Protein AF-A0A0N5AY58-F1 (afdb_monomer)

Structure (mmCIF, N/CA/C/O backbone):
data_AF-A0A0N5AY58-F1
#
_entry.id   AF-A0A0N5AY58-F1
#
loop_
_atom_site.group_PDB
_atom_site.id
_atom_site.type_symbol
_atom_site.label_atom_id
_atom_site.label_alt_id
_atom_site.label_comp_id
_atom_site.label_asym_id
_atom_site.label_entity_id
_atom_site.label_seq_id
_atom_site.pdbx_PDB_ins_code
_atom_site.Cartn_x
_atom_site.Cartn_y
_atom_site.Cartn_z
_atom_site.occupancy
_atom_site.B_iso_or_equiv
_atom_site.auth_seq_id
_atom_site.auth_comp_id
_atom_site.auth_asym_id
_atom_site.auth_atom_id
_atom_site.pdbx_PDB_model_num
ATOM 1 N N . MET A 1 1 ? 13.971 -25.309 -64.018 1.00 39.72 1 MET A N 1
ATOM 2 C CA . MET A 1 1 ? 13.986 -25.471 -62.554 1.00 39.72 1 MET A CA 1
ATOM 3 C C . MET A 1 1 ? 13.893 -24.072 -61.999 1.00 39.72 1 MET A C 1
ATOM 5 O O . MET A 1 1 ? 14.859 -23.332 -62.094 1.00 39.72 1 MET A O 1
ATOM 9 N N . ALA A 1 2 ? 12.668 -23.671 -61.675 1.00 30.56 2 ALA A N 1
ATOM 10 C CA . ALA A 1 2 ? 12.364 -22.395 -61.053 1.00 30.56 2 ALA A CA 1
ATOM 11 C C . ALA A 1 2 ? 12.179 -22.710 -59.572 1.00 30.56 2 ALA A C 1
ATOM 13 O O . ALA A 1 2 ? 11.364 -23.577 -59.254 1.00 30.56 2 ALA A O 1
ATOM 14 N N . ASP A 1 3 ? 12.988 -22.089 -58.723 1.00 29.69 3 ASP A N 1
ATOM 15 C CA . ASP A 1 3 ? 12.865 -22.235 -57.281 1.00 29.69 3 ASP A CA 1
ATOM 16 C C . ASP A 1 3 ? 11.731 -21.330 -56.799 1.00 29.69 3 ASP A C 1
ATOM 18 O O . ASP A 1 3 ? 11.674 -20.132 -57.081 1.00 29.69 3 ASP A O 1
ATOM 22 N N . GLU A 1 4 ? 10.771 -21.977 -56.157 1.00 30.28 4 GLU A N 1
ATOM 23 C CA . GLU A 1 4 ? 9.528 -21.427 -55.649 1.00 30.28 4 GLU A CA 1
ATOM 24 C C . GLU A 1 4 ? 9.803 -20.891 -54.233 1.00 30.28 4 GLU A C 1
ATOM 26 O O . GLU A 1 4 ? 9.818 -21.644 -53.261 1.00 30.28 4 GLU A O 1
ATOM 31 N N . GLU A 1 5 ? 10.088 -19.591 -54.104 1.00 29.64 5 GLU A N 1
ATOM 32 C CA . GLU A 1 5 ? 10.165 -18.925 -52.798 1.00 29.64 5 GLU A CA 1
ATOM 33 C C . GLU A 1 5 ? 8.750 -18.641 -52.281 1.00 29.64 5 GLU A C 1
ATOM 35 O O . GLU A 1 5 ? 8.068 -17.698 -52.689 1.00 29.64 5 GLU A O 1
ATOM 40 N N . THR A 1 6 ? 8.287 -19.478 -51.356 1.00 29.62 6 THR A N 1
ATOM 41 C CA . THR A 1 6 ? 7.065 -19.235 -50.590 1.00 29.62 6 THR A CA 1
ATOM 42 C C . THR A 1 6 ? 7.307 -18.141 -49.552 1.00 29.62 6 THR A C 1
ATOM 44 O O . THR A 1 6 ? 7.891 -18.390 -48.498 1.00 29.62 6 THR A O 1
ATOM 47 N N . ASN A 1 7 ? 6.821 -16.933 -49.836 1.00 27.05 7 ASN A N 1
ATOM 48 C CA . ASN A 1 7 ? 6.762 -15.825 -48.886 1.00 27.05 7 ASN A CA 1
ATOM 49 C C . ASN A 1 7 ? 5.558 -16.020 -47.945 1.00 27.05 7 ASN A C 1
ATOM 51 O O . ASN A 1 7 ? 4.404 -15.855 -48.344 1.00 27.05 7 ASN A O 1
ATOM 55 N N . THR A 1 8 ? 5.803 -16.405 -46.692 1.00 26.20 8 THR A N 1
ATOM 56 C CA . THR A 1 8 ? 4.764 -16.447 -45.654 1.00 26.20 8 THR A CA 1
ATOM 57 C C . THR A 1 8 ? 4.626 -15.076 -44.999 1.00 26.20 8 THR A C 1
ATOM 59 O O . THR A 1 8 ? 5.410 -14.726 -44.121 1.00 26.20 8 THR A O 1
ATOM 62 N N . ASN A 1 9 ? 3.595 -14.323 -45.385 1.00 24.38 9 ASN A N 1
ATOM 63 C CA . ASN A 1 9 ? 3.156 -13.136 -44.652 1.00 24.38 9 ASN A CA 1
ATOM 64 C C . ASN A 1 9 ? 2.583 -13.566 -43.292 1.00 24.38 9 ASN A C 1
ATOM 66 O O . ASN A 1 9 ? 1.499 -14.149 -43.227 1.00 24.38 9 ASN A O 1
ATOM 70 N N . GLN A 1 10 ? 3.302 -13.289 -42.204 1.00 23.62 10 GLN A N 1
ATOM 71 C CA . GLN A 1 10 ? 2.757 -13.383 -40.851 1.00 23.62 10 GLN A CA 1
ATOM 72 C C . GLN A 1 10 ? 2.208 -12.017 -40.436 1.00 23.62 10 GLN A C 1
ATOM 74 O O . GLN A 1 10 ? 2.951 -11.058 -40.251 1.00 23.62 10 GLN A O 1
ATOM 79 N N . VAL A 1 11 ? 0.886 -11.943 -40.289 1.00 23.14 11 VAL A N 1
ATOM 80 C CA . VAL A 1 11 ? 0.188 -10.816 -39.666 1.00 23.14 11 VAL A CA 1
ATOM 81 C C . VAL A 1 11 ? 0.412 -10.900 -38.160 1.00 23.14 11 VAL A C 1
ATOM 83 O O . VAL A 1 11 ? 0.133 -11.929 -37.542 1.00 23.14 11 VAL A O 1
ATOM 86 N N . MET A 1 12 ? 0.906 -9.818 -37.561 1.00 29.92 12 MET A N 1
ATOM 87 C CA . MET A 1 12 ? 1.082 -9.733 -36.117 1.00 29.92 12 MET A CA 1
ATOM 88 C C . MET A 1 12 ? -0.295 -9.646 -35.443 1.00 29.92 12 MET A C 1
ATOM 90 O O . MET A 1 12 ? -0.972 -8.622 -35.504 1.00 29.92 12 MET A O 1
ATOM 94 N N . MET A 1 13 ? -0.710 -10.723 -34.778 1.00 23.48 13 MET A N 1
ATOM 95 C CA . MET A 1 13 ? -1.607 -10.606 -33.633 1.00 23.48 13 MET A CA 1
ATOM 96 C C . MET A 1 13 ? -0.730 -10.324 -32.417 1.00 23.48 13 MET A C 1
ATOM 98 O O . MET A 1 13 ? 0.192 -11.089 -32.130 1.00 23.48 13 MET A O 1
ATOM 102 N N . PHE A 1 14 ? -1.008 -9.237 -31.699 1.00 32.59 14 PHE A N 1
ATOM 103 C CA . PHE A 1 14 ? -0.502 -9.072 -30.342 1.00 32.59 14 PHE A CA 1
ATOM 104 C C . PHE A 1 14 ? -1.018 -10.251 -29.516 1.00 32.59 14 PHE A C 1
ATOM 106 O O . PHE A 1 14 ? -2.176 -10.271 -29.109 1.00 32.59 14 PHE A O 1
ATOM 113 N N . ASN A 1 15 ? -0.174 -11.253 -29.292 1.00 32.62 15 ASN A N 1
ATOM 114 C CA . ASN A 1 15 ? -0.475 -12.307 -28.341 1.00 32.62 15 ASN A CA 1
ATOM 115 C C . ASN A 1 15 ? -0.153 -11.744 -26.954 1.00 32.62 15 ASN A C 1
ATOM 117 O O . ASN A 1 15 ? 0.945 -11.921 -26.435 1.00 32.62 15 ASN A O 1
ATOM 121 N N . ASN A 1 16 ? -1.066 -10.934 -26.425 1.00 38.19 16 ASN A N 1
ATOM 122 C CA . ASN A 1 16 ? -0.907 -10.306 -25.124 1.00 38.19 16 ASN A CA 1
ATOM 123 C C . ASN A 1 16 ? -2.277 -10.264 -24.446 1.00 38.19 16 ASN A C 1
ATOM 125 O O . ASN A 1 16 ? -3.019 -9.294 -24.569 1.00 38.19 16 ASN A O 1
ATOM 129 N N . GLU A 1 17 ? -2.628 -11.352 -23.763 1.00 37.16 17 GLU A N 1
ATOM 130 C CA . GLU A 1 17 ? -3.917 -11.498 -23.074 1.00 37.16 17 GLU A CA 1
ATOM 131 C C . GLU A 1 17 ? -4.086 -10.526 -21.880 1.00 37.16 17 GLU A C 1
ATOM 133 O O . GLU A 1 17 ? -5.188 -10.416 -21.355 1.00 37.16 17 GLU A O 1
ATOM 138 N N . ASP A 1 18 ? -3.054 -9.749 -21.505 1.00 38.34 18 ASP A N 1
ATOM 139 C CA . ASP A 1 18 ? -3.036 -8.958 -20.259 1.00 38.34 18 ASP A CA 1
ATOM 140 C C . ASP A 1 18 ? -2.719 -7.452 -20.404 1.00 38.34 18 ASP A C 1
ATOM 142 O O . ASP A 1 18 ? -2.555 -6.757 -19.399 1.00 38.34 18 ASP A O 1
ATOM 146 N N . TYR A 1 19 ? -2.648 -6.895 -21.620 1.00 37.25 19 TYR A N 1
ATOM 147 C CA . TYR A 1 19 ? -2.371 -5.460 -21.807 1.00 37.25 19 TYR A CA 1
ATOM 148 C C . TYR A 1 19 ? -3.462 -4.763 -22.623 1.00 37.25 19 TYR A C 1
ATOM 150 O O . TYR A 1 19 ? -3.663 -5.052 -23.799 1.00 37.25 19 TYR A O 1
ATOM 158 N N . SER A 1 20 ? -4.126 -3.775 -22.021 1.00 36.28 20 SER A N 1
ATOM 159 C CA . SER A 1 20 ? -4.915 -2.778 -22.740 1.00 36.28 20 SER A CA 1
ATOM 160 C C . SER A 1 20 ? -4.027 -1.598 -23.138 1.00 36.28 20 SER A C 1
ATOM 162 O O . SER A 1 20 ? -3.288 -1.032 -22.331 1.00 36.28 20 SER A O 1
ATOM 164 N N . VAL A 1 21 ? -4.086 -1.232 -24.416 1.00 37.97 21 VAL A N 1
ATOM 165 C CA . VAL A 1 21 ? -3.369 -0.079 -24.965 1.00 37.97 21 VAL A CA 1
ATOM 166 C C . VAL A 1 21 ? -4.285 1.137 -24.854 1.00 37.97 21 VAL A C 1
ATOM 168 O O . VAL A 1 21 ? -5.289 1.223 -25.558 1.00 37.97 21 VAL A O 1
ATOM 171 N N . ASN A 1 22 ? -3.958 2.078 -23.968 1.00 34.88 22 ASN A N 1
ATOM 172 C CA . ASN A 1 22 ? -4.634 3.374 -23.912 1.00 34.88 22 ASN A CA 1
ATOM 173 C C . ASN A 1 22 ? -3.852 4.385 -24.756 1.00 34.88 22 ASN A C 1
ATOM 175 O O . ASN A 1 22 ? -2.725 4.750 -24.421 1.00 34.88 22 ASN A O 1
ATOM 179 N N . TYR A 1 23 ? -4.458 4.849 -25.848 1.00 36.38 23 TYR A N 1
ATOM 180 C CA . TYR A 1 23 ? -3.906 5.918 -26.673 1.00 36.38 23 TYR A CA 1
ATOM 181 C C . TYR A 1 23 ? -4.202 7.271 -26.021 1.00 36.38 23 TYR A C 1
ATOM 183 O O . TYR A 1 23 ? -5.360 7.657 -25.872 1.00 36.38 23 TYR A O 1
ATOM 191 N N . THR A 1 24 ? -3.155 8.004 -25.652 1.00 37.88 24 THR A N 1
ATOM 192 C CA . THR A 1 24 ? -3.254 9.420 -25.271 1.00 37.88 24 THR A CA 1
ATOM 193 C C . THR A 1 24 ? -2.285 10.197 -26.146 1.00 37.88 24 THR A C 1
ATOM 195 O O . THR A 1 24 ? -1.075 10.080 -25.970 1.00 37.88 24 THR A O 1
ATOM 198 N N . GLU A 1 25 ? -2.805 10.954 -27.112 1.00 41.62 25 GLU A N 1
ATOM 199 C CA . GLU A 1 25 ? -2.002 11.915 -27.867 1.00 41.62 25 GLU A CA 1
ATOM 200 C C . GLU A 1 25 ? -1.716 13.118 -26.960 1.00 41.62 25 GLU A C 1
ATOM 202 O O . GLU A 1 25 ? -2.630 13.772 -26.457 1.00 41.62 25 GLU A O 1
ATOM 207 N N . ALA A 1 26 ? -0.438 13.387 -26.693 1.00 40.97 26 ALA A N 1
ATOM 208 C CA . ALA A 1 26 ? -0.031 14.602 -26.005 1.00 40.97 26 ALA A CA 1
ATOM 209 C C . ALA A 1 26 ? 0.008 15.747 -27.029 1.00 40.97 26 ALA A C 1
ATOM 211 O O . ALA A 1 26 ? 0.942 15.845 -27.823 1.00 40.97 26 ALA A O 1
ATOM 212 N N . GLU A 1 27 ? -1.011 16.609 -27.028 1.00 36.59 27 GLU A N 1
ATOM 213 C CA . GLU A 1 27 ? -1.052 17.794 -27.890 1.00 36.59 27 GLU A CA 1
ATOM 214 C C . GLU A 1 27 ? -0.061 18.861 -27.391 1.00 36.59 27 GLU A C 1
ATOM 216 O O . GLU A 1 27 ? -0.363 19.683 -26.525 1.00 36.59 27 GLU A O 1
ATOM 221 N N . GLY A 1 28 ? 1.154 18.854 -27.937 1.00 37.09 28 GLY A N 1
ATOM 222 C CA . GLY A 1 28 ? 2.068 19.991 -27.863 1.00 37.09 28 GLY A CA 1
ATOM 223 C C . GLY A 1 28 ? 1.771 20.979 -28.991 1.00 37.09 28 GLY A C 1
ATOM 224 O O . GLY A 1 28 ? 1.802 20.613 -30.163 1.00 37.09 28 GLY A O 1
ATOM 225 N N . THR A 1 29 ? 1.506 22.248 -28.670 1.00 37.19 29 THR A N 1
ATOM 226 C CA . THR A 1 29 ? 1.355 23.314 -29.673 1.00 37.19 29 THR A CA 1
ATOM 227 C C . THR A 1 29 ? 2.693 23.607 -30.352 1.00 37.19 29 THR A C 1
ATOM 229 O O . THR A 1 29 ? 3.478 24.423 -29.870 1.00 37.19 29 THR A O 1
ATOM 232 N N . VAL A 1 30 ? 2.942 22.959 -31.489 1.00 36.38 30 VAL A N 1
ATOM 233 C CA . VAL A 1 30 ? 4.031 23.271 -32.422 1.00 36.38 30 VAL A CA 1
ATOM 234 C C . VAL A 1 30 ? 3.410 23.387 -33.814 1.00 36.38 30 VAL A C 1
ATOM 236 O O . VAL A 1 30 ? 2.679 22.505 -34.258 1.00 36.38 30 VAL A O 1
ATOM 239 N N . GLY A 1 31 ? 3.609 24.534 -34.467 1.00 39.47 31 GLY A N 1
ATOM 240 C CA . GLY A 1 31 ? 2.922 24.890 -35.709 1.00 39.47 31 GLY A CA 1
ATOM 241 C C . GLY A 1 31 ? 3.127 23.860 -36.815 1.00 39.47 31 GLY A C 1
ATOM 242 O O . GLY A 1 31 ? 4.257 23.437 -37.005 1.00 39.47 31 GLY A O 1
ATOM 243 N N . LYS A 1 32 ? 2.035 23.493 -37.514 1.00 39.12 32 LYS A N 1
ATOM 244 C CA . LYS A 1 32 ? 1.948 22.673 -38.746 1.00 39.12 32 LYS A CA 1
ATOM 245 C C . LYS A 1 32 ? 3.257 21.960 -39.127 1.00 39.12 32 LYS A C 1
ATOM 247 O O . LYS A 1 32 ? 3.830 22.218 -40.183 1.00 39.12 32 LYS A O 1
ATOM 252 N N . ALA A 1 33 ? 3.733 21.083 -38.253 1.00 39.25 33 ALA A N 1
ATOM 253 C CA . ALA A 1 33 ? 4.807 20.168 -38.571 1.00 39.25 33 ALA A CA 1
ATOM 254 C C . ALA A 1 33 ? 4.152 18.994 -39.292 1.00 39.25 33 ALA A C 1
ATOM 256 O O . ALA A 1 33 ? 3.088 18.541 -38.866 1.00 39.25 33 ALA A O 1
ATOM 257 N N . ASN A 1 34 ? 4.759 18.524 -40.384 1.00 48.22 34 ASN A N 1
ATOM 258 C CA . ASN A 1 34 ? 4.480 17.190 -40.907 1.00 48.22 34 ASN A CA 1
ATOM 259 C C . ASN A 1 34 ? 4.459 16.246 -39.706 1.00 48.22 34 ASN A C 1
ATOM 261 O O . ASN A 1 34 ? 5.487 16.093 -39.045 1.00 48.22 34 ASN A O 1
ATOM 265 N N . THR A 1 35 ? 3.289 15.707 -39.369 1.00 52.56 35 THR A N 1
ATOM 266 C CA . THR A 1 35 ? 3.145 14.717 -38.305 1.00 52.56 35 THR A CA 1
ATOM 267 C C . THR A 1 35 ? 4.065 13.578 -38.685 1.00 52.56 35 THR A C 1
ATOM 269 O O . THR A 1 35 ? 3.775 12.861 -39.639 1.00 52.56 35 THR A O 1
ATOM 272 N N . SER A 1 36 ? 5.221 13.475 -38.033 1.00 59.12 36 SER A N 1
ATOM 273 C CA . SER A 1 36 ? 6.157 12.403 -38.326 1.00 59.12 36 SER A CA 1
ATOM 274 C C . SER A 1 36 ? 5.414 11.094 -38.097 1.00 59.12 36 SER A C 1
ATOM 276 O O . SER A 1 36 ? 4.912 10.851 -37.002 1.00 59.12 36 SER A O 1
ATOM 278 N N . GLU A 1 37 ? 5.328 10.261 -39.127 1.00 83.38 37 GLU A N 1
ATOM 279 C CA . GLU A 1 37 ? 4.587 8.993 -39.128 1.00 83.38 37 GLU A CA 1
ATOM 280 C C . GLU A 1 37 ? 5.255 7.909 -38.263 1.00 83.38 37 GLU A C 1
ATOM 282 O O . GLU A 1 37 ? 4.861 6.748 -38.288 1.00 83.38 37 GLU A O 1
ATOM 287 N N . LEU A 1 38 ? 6.244 8.306 -37.461 1.00 84.75 38 LEU A N 1
ATOM 288 C CA . LEU A 1 38 ? 7.019 7.474 -36.561 1.00 84.75 38 LEU A CA 1
ATOM 289 C C . LEU A 1 38 ? 6.528 7.655 -35.124 1.00 84.75 38 LEU A C 1
ATOM 291 O O . LEU A 1 38 ? 6.435 8.775 -34.620 1.00 84.75 38 LEU A O 1
ATOM 295 N N . ILE A 1 39 ? 6.255 6.544 -34.445 1.00 88.69 39 ILE A N 1
ATOM 296 C CA . ILE A 1 39 ? 5.926 6.526 -33.018 1.00 88.69 39 ILE A CA 1
ATOM 297 C C . ILE A 1 39 ? 7.056 5.852 -32.256 1.00 88.69 39 ILE A C 1
ATOM 299 O O . ILE A 1 39 ? 7.376 4.697 -32.530 1.00 88.69 39 ILE A O 1
ATOM 303 N N . PHE A 1 40 ? 7.641 6.535 -31.275 1.00 89.69 40 PHE A N 1
ATOM 304 C CA . PHE A 1 40 ? 8.691 5.935 -30.457 1.00 89.69 40 PHE A CA 1
ATOM 305 C C . PHE A 1 40 ? 8.152 4.781 -29.596 1.00 89.69 40 PHE A C 1
ATOM 307 O O . PHE A 1 40 ? 7.167 4.948 -28.871 1.00 89.69 40 PHE A O 1
ATOM 314 N N . LEU A 1 41 ? 8.828 3.628 -29.662 1.00 89.94 41 LEU A N 1
ATOM 315 C CA . LEU A 1 41 ? 8.441 2.385 -28.980 1.00 89.94 41 LEU A CA 1
ATOM 316 C C . LEU A 1 41 ? 9.100 2.189 -27.608 1.00 89.94 41 LEU A C 1
ATOM 318 O O . LEU A 1 41 ? 8.934 1.138 -26.995 1.00 89.94 41 LEU A O 1
ATOM 322 N N . GLY A 1 42 ? 9.876 3.163 -27.125 1.00 90.25 42 GLY A N 1
ATOM 323 C CA . GLY A 1 42 ? 10.564 3.018 -25.842 1.00 90.25 42 GLY A CA 1
ATOM 324 C C . GLY A 1 42 ? 11.722 2.021 -25.882 1.00 90.25 42 GLY A C 1
ATOM 325 O O . GLY A 1 42 ? 12.083 1.495 -24.840 1.00 90.25 42 GLY A O 1
ATOM 326 N N . ALA A 1 43 ? 12.310 1.740 -27.047 1.00 90.56 43 ALA A N 1
ATOM 327 C CA . ALA A 1 43 ? 13.534 0.947 -27.161 1.00 90.56 43 ALA A CA 1
ATOM 328 C C . ALA A 1 43 ? 14.661 1.780 -27.769 1.00 90.56 43 ALA A C 1
ATOM 330 O O . ALA A 1 43 ? 14.431 2.551 -28.704 1.00 90.56 43 ALA A O 1
ATOM 331 N N . HIS A 1 44 ? 15.873 1.608 -27.246 1.00 90.69 44 HIS A N 1
ATOM 332 C CA . HIS A 1 44 ? 17.076 2.280 -27.729 1.00 90.69 44 HIS A CA 1
ATOM 333 C C . HIS A 1 44 ? 18.331 1.422 -27.505 1.00 90.69 44 HIS A C 1
ATOM 335 O O . HIS A 1 44 ? 18.287 0.413 -26.792 1.00 90.69 44 HIS A O 1
ATOM 341 N N . GLY A 1 45 ? 19.454 1.802 -28.113 1.00 89.31 45 GLY A N 1
ATOM 342 C CA . GLY A 1 45 ? 20.750 1.184 -27.842 1.00 89.31 45 GLY A CA 1
ATOM 343 C C . GLY A 1 45 ? 21.732 1.252 -29.007 1.00 89.31 45 GLY A C 1
ATOM 344 O O . GLY A 1 45 ? 21.741 2.199 -29.782 1.00 89.31 45 GLY A O 1
ATOM 345 N N . THR A 1 46 ? 22.567 0.223 -29.129 1.00 85.75 46 THR A N 1
ATOM 346 C CA . THR A 1 46 ? 23.501 0.014 -30.247 1.00 85.75 46 THR A CA 1
ATOM 347 C C . THR A 1 46 ? 23.034 -1.158 -31.108 1.00 85.75 46 THR A C 1
ATOM 349 O O . THR A 1 46 ? 22.199 -1.954 -30.679 1.00 85.75 46 THR A O 1
ATOM 352 N N . TYR A 1 47 ? 23.647 -1.337 -32.283 1.00 76.00 47 TYR A N 1
ATOM 353 C CA . TYR A 1 47 ? 23.410 -2.499 -33.154 1.00 76.00 47 TYR A CA 1
ATOM 354 C C . TYR A 1 47 ? 23.461 -3.841 -32.394 1.00 76.00 47 TYR A C 1
ATOM 356 O O . TYR A 1 47 ? 22.642 -4.723 -32.628 1.00 76.00 47 TYR A O 1
ATOM 364 N N . ASN A 1 48 ? 24.394 -3.978 -31.443 1.00 80.38 48 ASN A N 1
ATOM 365 C CA . ASN A 1 48 ? 24.619 -5.224 -30.699 1.00 80.38 48 ASN A CA 1
ATOM 366 C C . ASN A 1 48 ? 23.931 -5.276 -29.325 1.00 80.38 48 ASN A C 1
ATOM 368 O O . ASN A 1 48 ? 23.888 -6.339 -28.713 1.00 80.38 48 ASN A O 1
ATOM 372 N N . HIS A 1 49 ? 23.440 -4.148 -28.807 1.00 84.88 49 HIS A N 1
ATOM 373 C CA . HIS A 1 49 ? 22.903 -4.058 -27.447 1.00 84.88 49 HIS A CA 1
ATOM 374 C C . HIS A 1 49 ? 21.679 -3.160 -27.436 1.00 84.88 49 HIS A C 1
ATOM 376 O O . HIS A 1 49 ? 21.807 -1.943 -27.522 1.00 84.88 49 HIS A O 1
ATOM 382 N N . GLN A 1 50 ? 20.509 -3.772 -27.311 1.00 86.81 50 GLN A N 1
ATOM 383 C CA . GLN A 1 50 ? 19.216 -3.103 -27.361 1.00 86.81 50 GLN A CA 1
ATOM 384 C C . GLN A 1 50 ? 18.542 -3.251 -26.001 1.00 86.81 50 GLN A C 1
ATOM 386 O O . GLN A 1 50 ? 18.525 -4.352 -25.441 1.00 86.81 50 GLN A O 1
ATOM 391 N N . SER A 1 51 ? 17.947 -2.176 -25.499 1.00 88.00 51 SER A N 1
ATOM 392 C CA . SER A 1 51 ? 17.199 -2.168 -24.244 1.00 88.00 51 SER A CA 1
ATOM 393 C C . SER A 1 51 ? 15.898 -1.393 -24.390 1.00 88.00 51 SER A C 1
ATOM 395 O O . SER A 1 51 ? 15.868 -0.329 -25.011 1.00 88.00 51 SER A O 1
ATOM 397 N N . TYR A 1 52 ? 14.832 -1.903 -23.777 1.00 89.62 52 TYR A N 1
ATOM 398 C CA . TYR A 1 52 ? 13.648 -1.094 -23.520 1.00 89.62 52 TYR A CA 1
ATOM 399 C C . TYR A 1 52 ? 13.912 -0.126 -22.359 1.00 89.62 52 TYR A C 1
ATOM 401 O O . TYR A 1 52 ? 14.645 -0.449 -21.421 1.00 89.62 52 TYR A O 1
ATOM 409 N N . THR A 1 53 ? 13.297 1.054 -22.402 1.00 87.25 53 THR A N 1
ATOM 410 C CA . THR A 1 53 ? 13.410 2.102 -21.376 1.00 87.25 53 THR A CA 1
ATOM 411 C C . THR A 1 53 ? 12.811 1.684 -20.033 1.00 87.25 53 THR A C 1
ATOM 413 O O . THR A 1 53 ? 13.159 2.259 -19.005 1.00 87.25 53 THR A O 1
ATOM 416 N N . ASP A 1 54 ? 11.947 0.667 -20.021 1.00 81.75 54 ASP A N 1
ATOM 417 C CA . ASP A 1 54 ? 11.378 0.061 -18.814 1.00 81.75 54 ASP A CA 1
ATOM 418 C C . ASP A 1 54 ? 12.248 -1.069 -18.221 1.00 81.75 54 ASP A C 1
ATOM 420 O O . ASP A 1 54 ? 11.914 -1.627 -17.174 1.00 81.75 54 ASP A O 1
ATOM 424 N N . GLY A 1 55 ? 13.373 -1.407 -18.866 1.00 83.62 55 GLY A N 1
ATOM 425 C CA . GLY A 1 55 ? 14.283 -2.478 -18.455 1.00 83.62 55 GLY A CA 1
ATOM 426 C C . GLY A 1 55 ? 13.843 -3.892 -18.856 1.00 83.62 55 GLY A C 1
ATOM 427 O O . GLY A 1 55 ? 14.481 -4.864 -18.442 1.00 83.62 55 GLY A O 1
ATOM 428 N N . SER A 1 56 ? 12.775 -4.036 -19.646 1.00 79.31 56 SER A N 1
ATOM 429 C CA . SER A 1 56 ? 12.316 -5.331 -20.155 1.00 79.31 56 SER A CA 1
ATOM 430 C C . SER A 1 56 ? 13.230 -5.899 -21.260 1.00 79.31 56 SER A C 1
ATOM 432 O O . SER A 1 56 ? 14.111 -5.230 -21.807 1.00 79.31 56 SER A O 1
ATOM 434 N N . SER A 1 57 ? 13.072 -7.194 -21.562 1.00 77.81 57 SER A N 1
ATOM 435 C CA . SER A 1 57 ? 13.951 -7.937 -22.477 1.00 77.81 57 SER A CA 1
ATOM 436 C C . SER A 1 57 ? 13.594 -7.716 -23.954 1.00 77.81 57 SER A C 1
ATOM 438 O O . SER A 1 57 ? 12.445 -7.883 -24.349 1.00 77.81 57 SER A O 1
ATOM 440 N N . THR A 1 58 ? 14.594 -7.454 -24.799 1.00 74.25 58 THR A N 1
ATOM 441 C CA . THR A 1 58 ? 14.459 -7.125 -26.236 1.00 74.25 58 THR A CA 1
ATOM 442 C C . THR A 1 58 ? 14.367 -8.329 -27.184 1.00 74.25 58 THR A C 1
ATOM 444 O O . THR A 1 58 ? 14.551 -8.185 -28.390 1.00 74.25 58 THR A O 1
ATOM 447 N N . LYS A 1 59 ? 14.029 -9.527 -26.679 1.00 73.94 59 LYS A N 1
ATOM 448 C CA . LYS A 1 59 ? 14.011 -10.787 -27.462 1.00 73.94 59 LYS A CA 1
ATOM 449 C C . LYS A 1 59 ? 13.193 -10.727 -28.760 1.00 73.94 59 LYS A C 1
ATOM 451 O O . LYS A 1 59 ? 13.526 -11.435 -29.703 1.00 73.94 59 LYS A O 1
ATOM 456 N N . TYR A 1 60 ? 12.147 -9.904 -28.806 1.00 61.75 60 TYR A N 1
ATOM 457 C CA . TYR A 1 60 ? 11.228 -9.815 -29.945 1.00 61.75 60 TYR A CA 1
ATOM 458 C C . TYR A 1 60 ? 11.619 -8.763 -30.994 1.00 61.75 60 TYR A C 1
ATOM 460 O O . TYR A 1 60 ? 11.177 -8.859 -32.134 1.00 61.75 60 TYR A O 1
ATOM 468 N N . LEU A 1 61 ? 12.483 -7.796 -30.659 1.00 63.34 61 LEU A N 1
ATOM 469 C CA . LEU A 1 61 ? 12.927 -6.764 -31.610 1.00 63.34 61 LEU A CA 1
ATOM 470 C C . LEU A 1 61 ? 13.829 -7.334 -32.715 1.00 63.34 61 LEU A C 1
ATOM 472 O O . LEU A 1 61 ? 13.877 -6.793 -33.815 1.00 63.34 61 LEU A O 1
ATOM 476 N N . MET A 1 62 ? 14.498 -8.460 -32.450 1.00 52.78 62 MET A N 1
ATOM 477 C CA . MET A 1 62 ? 15.449 -9.081 -33.377 1.00 52.78 62 MET A CA 1
ATOM 478 C C . MET A 1 62 ? 14.818 -9.653 -34.659 1.00 52.78 62 MET A C 1
ATOM 480 O O . MET A 1 62 ? 15.550 -9.914 -35.607 1.00 52.78 62 MET A O 1
ATOM 484 N N . GLN A 1 63 ? 13.499 -9.876 -34.705 1.00 55.53 63 GLN A N 1
ATOM 485 C CA . GLN A 1 63 ? 12.844 -10.546 -35.842 1.00 55.53 63 GLN A CA 1
ATOM 486 C C . GLN A 1 63 ? 12.442 -9.612 -36.991 1.00 55.53 63 GLN A C 1
ATOM 488 O O . GLN A 1 63 ? 12.237 -10.088 -38.101 1.00 55.53 63 GLN A O 1
ATOM 493 N N . PHE A 1 64 ? 12.354 -8.302 -36.758 1.00 61.12 64 PHE A N 1
ATOM 494 C CA . PHE A 1 64 ? 11.835 -7.334 -37.741 1.00 61.12 64 PHE A CA 1
ATOM 495 C C . PHE A 1 64 ? 12.939 -6.559 -38.467 1.00 61.12 64 PHE A C 1
ATOM 497 O O . PHE A 1 64 ? 12.710 -5.471 -38.988 1.00 61.12 64 PHE A O 1
ATOM 504 N N . TYR A 1 65 ? 14.159 -7.088 -38.439 1.00 55.62 65 TYR A N 1
ATOM 505 C CA . TYR A 1 65 ? 15.359 -6.342 -38.771 1.00 55.62 65 TYR A CA 1
ATOM 506 C C . TYR A 1 65 ? 15.853 -6.611 -40.196 1.00 55.62 65 TYR A C 1
ATOM 508 O O . TYR A 1 65 ? 16.362 -7.696 -40.467 1.00 55.62 65 TYR A O 1
ATOM 516 N N . ASP A 1 66 ? 15.795 -5.593 -41.059 1.00 62.44 66 ASP A N 1
ATOM 517 C CA . ASP A 1 66 ? 16.637 -5.501 -42.259 1.00 62.44 66 ASP A CA 1
ATOM 518 C C . ASP A 1 66 ? 17.194 -4.071 -42.402 1.00 62.44 66 ASP A C 1
ATOM 520 O O . ASP A 1 66 ? 16.444 -3.140 -42.717 1.00 62.44 66 ASP A O 1
ATOM 524 N N . PRO A 1 67 ? 18.479 -3.834 -42.082 1.00 54.78 67 PRO A N 1
ATOM 525 C CA . PRO A 1 67 ? 19.050 -2.504 -42.104 1.00 54.78 67 PRO A CA 1
ATOM 526 C C . PRO A 1 67 ? 19.790 -2.238 -43.418 1.00 54.78 67 PRO A C 1
ATOM 528 O O . PRO A 1 67 ? 20.798 -2.865 -43.757 1.00 54.78 67 PRO A O 1
ATOM 531 N N . GLU A 1 68 ? 19.483 -1.109 -44.034 1.00 60.78 68 GLU A N 1
ATOM 532 C CA . GLU A 1 68 ? 20.603 -0.275 -44.451 1.00 60.78 68 GLU A CA 1
ATOM 533 C C . GLU A 1 68 ? 21.389 0.079 -43.177 1.00 60.78 68 GLU A C 1
ATOM 535 O O . GLU A 1 68 ? 20.827 0.592 -42.210 1.00 60.78 68 GLU A O 1
ATOM 540 N N . LYS A 1 69 ? 22.668 -0.313 -43.116 1.00 65.75 69 LYS A N 1
ATOM 541 C CA . LYS A 1 69 ? 23.515 -0.232 -41.914 1.00 65.75 69 LYS A CA 1
ATOM 542 C C . LYS A 1 69 ? 23.558 1.192 -41.347 1.00 65.75 69 LYS A C 1
ATOM 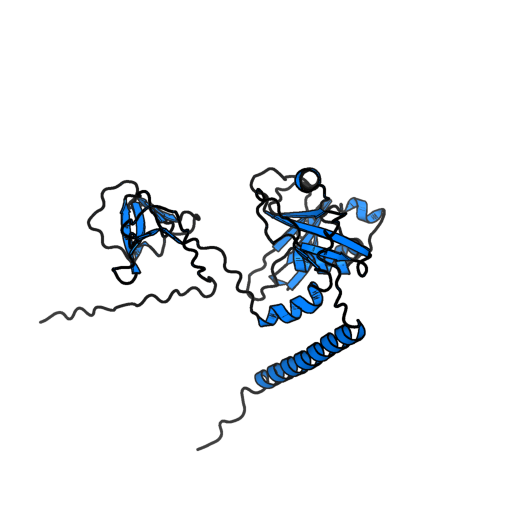544 O O . LYS A 1 69 ? 24.401 1.995 -41.742 1.00 65.75 69 LYS A O 1
ATOM 549 N N . VAL A 1 70 ? 22.709 1.482 -40.365 1.00 73.00 70 VAL A N 1
ATOM 550 C CA . VAL A 1 70 ? 22.802 2.699 -39.556 1.00 73.00 70 VAL A CA 1
ATOM 551 C C . VAL A 1 70 ? 24.066 2.580 -38.703 1.00 73.00 70 VAL A C 1
ATOM 553 O O . VAL A 1 70 ? 24.129 1.769 -37.782 1.00 73.00 70 VAL A O 1
ATOM 556 N N . SER A 1 71 ? 25.105 3.352 -39.024 1.00 76.75 71 SER A N 1
ATOM 557 C CA . SER A 1 71 ? 26.419 3.294 -38.362 1.00 76.75 71 SER A CA 1
ATOM 558 C C . SER A 1 71 ? 26.481 4.062 -37.034 1.00 76.75 71 SER A C 1
ATOM 560 O O . SER A 1 71 ? 27.568 4.426 -36.587 1.00 76.75 71 SER A O 1
ATOM 562 N N . SER A 1 72 ? 25.333 4.360 -36.429 1.00 79.19 72 SER A N 1
ATOM 563 C CA . SER A 1 72 ? 25.248 5.212 -35.244 1.00 79.19 72 SER A CA 1
ATOM 564 C C . SER A 1 72 ? 25.421 4.422 -33.952 1.00 79.19 72 SER A C 1
ATOM 566 O O . SER A 1 72 ? 25.021 3.260 -33.850 1.00 79.19 72 SER A O 1
ATOM 568 N N . SER A 1 73 ? 26.007 5.067 -32.944 1.00 82.81 73 SER A N 1
ATOM 569 C CA . SER A 1 73 ? 26.157 4.506 -31.599 1.00 82.81 73 SER A CA 1
ATOM 570 C C . SER A 1 73 ? 24.897 4.631 -30.741 1.00 82.81 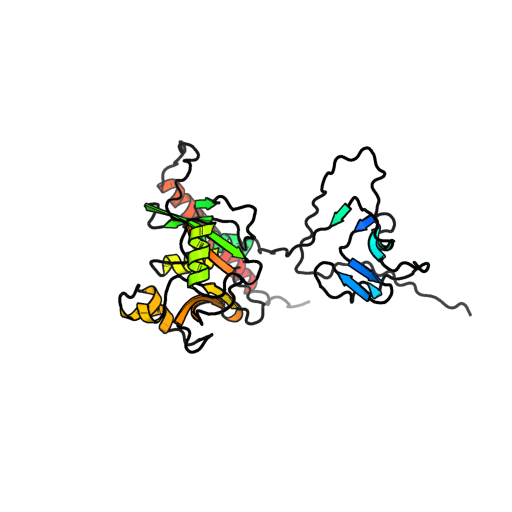73 SER A C 1
ATOM 572 O O . SER A 1 73 ? 24.871 4.054 -29.659 1.00 82.81 73 SER A O 1
ATOM 574 N N . ASP A 1 74 ? 23.886 5.377 -31.192 1.00 88.44 74 ASP A N 1
ATOM 575 C CA . ASP A 1 74 ? 22.640 5.578 -30.449 1.00 88.44 74 ASP A CA 1
ATOM 576 C C . ASP A 1 74 ? 21.434 5.528 -31.394 1.00 88.44 74 ASP A C 1
ATOM 578 O O . ASP A 1 74 ? 21.109 6.484 -32.105 1.00 88.44 74 ASP A O 1
ATOM 582 N N . ILE A 1 75 ? 20.811 4.353 -31.453 1.00 90.06 75 ILE A N 1
ATOM 583 C CA . ILE A 1 75 ? 19.665 4.065 -32.314 1.00 90.06 75 ILE A CA 1
ATOM 584 C C . ILE A 1 75 ? 18.398 3.898 -31.480 1.00 90.06 75 ILE A C 1
ATOM 586 O O . ILE A 1 75 ? 18.409 3.273 -30.420 1.00 90.06 75 ILE A O 1
ATOM 590 N N . CYS A 1 76 ? 17.292 4.420 -31.998 1.00 90.62 76 CYS A N 1
ATOM 591 C CA . CYS A 1 76 ? 15.959 4.321 -31.424 1.00 90.62 76 CYS A CA 1
ATOM 592 C C . CYS A 1 76 ? 15.033 3.548 -32.371 1.00 90.62 76 CYS A C 1
ATOM 594 O O . CYS A 1 76 ? 15.215 3.554 -33.593 1.00 90.62 76 CYS A O 1
ATOM 596 N N . TYR A 1 77 ? 14.030 2.885 -31.794 1.00 90.19 77 TYR A N 1
ATOM 597 C CA . TYR A 1 77 ? 13.079 2.046 -32.524 1.00 90.19 77 TYR A CA 1
ATOM 598 C C . TYR A 1 77 ? 11.713 2.723 -32.596 1.00 90.19 77 TYR A C 1
ATOM 600 O O . TYR A 1 77 ? 11.172 3.186 -31.584 1.00 90.19 77 TYR A O 1
ATOM 608 N N . TYR A 1 78 ? 11.149 2.747 -33.799 1.00 88.75 78 TYR A N 1
ATOM 609 C CA . TYR A 1 78 ? 9.918 3.458 -34.110 1.00 88.75 78 TYR A CA 1
ATOM 610 C C . TYR A 1 78 ? 8.928 2.555 -34.822 1.00 88.75 78 TYR A C 1
ATOM 612 O O . TYR A 1 78 ? 9.317 1.781 -35.685 1.00 88.75 78 TYR A O 1
ATOM 620 N N . LEU A 1 79 ? 7.645 2.692 -34.511 1.00 88.12 79 LEU A N 1
ATOM 621 C CA . LEU A 1 79 ? 6.579 2.149 -35.341 1.00 88.12 79 LEU A CA 1
ATOM 622 C C . LEU A 1 79 ? 6.325 3.117 -36.494 1.00 88.12 79 LEU A C 1
ATOM 624 O O . LEU A 1 79 ? 5.963 4.268 -36.241 1.00 88.12 79 LEU A O 1
ATOM 628 N N . ASP A 1 80 ? 6.511 2.663 -37.728 1.00 85.88 80 ASP A N 1
ATOM 629 C CA . ASP A 1 80 ? 6.241 3.459 -38.922 1.00 85.88 80 ASP A CA 1
ATOM 630 C C . ASP A 1 80 ? 4.804 3.203 -39.402 1.00 85.88 80 ASP A C 1
ATOM 632 O O . ASP A 1 80 ? 4.432 2.102 -39.816 1.00 85.88 80 ASP A O 1
ATOM 636 N N . LYS A 1 81 ? 3.960 4.236 -39.295 1.00 81.88 81 LYS A N 1
ATOM 637 C CA . LYS A 1 81 ? 2.545 4.170 -39.680 1.00 81.88 81 LYS A CA 1
ATOM 638 C C . LYS A 1 81 ? 2.355 4.024 -41.193 1.00 81.88 81 LYS A C 1
ATOM 640 O O . LYS A 1 81 ? 1.279 3.601 -41.606 1.00 81.88 81 LYS A O 1
ATOM 645 N N . THR A 1 82 ? 3.352 4.373 -42.011 1.00 80.06 82 THR A N 1
ATOM 646 C CA . THR A 1 82 ? 3.242 4.286 -43.480 1.00 80.06 82 THR A CA 1
ATOM 647 C C . THR A 1 82 ? 3.470 2.890 -44.015 1.00 80.06 82 THR A C 1
ATOM 649 O O . THR A 1 82 ? 2.933 2.531 -45.059 1.00 80.06 82 THR A O 1
ATOM 652 N N . THR A 1 83 ? 4.248 2.094 -43.293 1.00 78.06 83 THR A N 1
ATOM 653 C CA . THR A 1 83 ? 4.665 0.761 -43.709 1.00 78.06 83 THR A CA 1
ATOM 654 C C . THR A 1 83 ? 3.872 -0.299 -42.947 1.00 78.06 83 THR A C 1
ATOM 656 O O . THR A 1 83 ? 4.429 -1.252 -42.432 1.00 78.06 83 THR A O 1
ATOM 659 N N . GLU A 1 84 ? 2.555 -0.130 -42.808 1.00 77.06 84 GLU A N 1
ATOM 660 C CA . GLU A 1 84 ? 1.675 -1.125 -42.159 1.00 77.06 84 GLU A CA 1
ATOM 661 C C . GLU A 1 84 ? 2.117 -1.554 -40.736 1.00 77.06 84 GLU A C 1
ATOM 663 O O . GLU A 1 84 ? 1.752 -2.627 -40.258 1.00 77.06 84 GLU A O 1
ATOM 668 N N . GLY A 1 85 ? 2.877 -0.711 -40.024 1.00 73.25 85 GLY A N 1
ATOM 669 C CA . GLY A 1 85 ? 3.358 -1.008 -38.674 1.00 73.25 85 GLY A CA 1
ATOM 670 C C . GLY A 1 85 ? 4.697 -1.749 -38.605 1.00 73.25 85 GLY A C 1
ATOM 671 O O . GLY A 1 85 ? 4.977 -2.380 -37.583 1.00 73.25 85 GLY A O 1
ATOM 672 N N . PHE A 1 86 ? 5.548 -1.670 -39.634 1.00 82.56 86 PHE A N 1
ATOM 673 C CA . PHE A 1 86 ? 6.937 -2.119 -39.500 1.00 82.56 86 PHE A CA 1
ATOM 674 C C . PHE A 1 86 ? 7.715 -1.268 -38.483 1.00 82.56 86 PHE A C 1
ATOM 676 O O . PHE A 1 86 ? 7.458 -0.076 -38.278 1.00 82.56 86 PHE A O 1
ATOM 683 N N . VAL A 1 87 ? 8.700 -1.902 -37.841 1.00 85.19 87 VAL A N 1
ATOM 684 C CA . VAL A 1 87 ? 9.616 -1.228 -36.919 1.00 85.19 87 VAL A CA 1
ATOM 685 C C . VAL A 1 87 ? 10.770 -0.624 -37.710 1.00 85.19 87 VAL A C 1
ATOM 687 O O . VAL A 1 87 ? 11.542 -1.334 -38.348 1.00 85.19 87 VAL A O 1
ATOM 690 N N . ARG A 1 88 ? 10.917 0.696 -37.636 1.00 85.19 88 ARG A N 1
ATOM 691 C CA . ARG A 1 88 ? 12.010 1.449 -38.242 1.00 85.19 88 ARG A CA 1
ATOM 692 C C . ARG A 1 88 ? 13.078 1.784 -37.207 1.00 85.19 88 ARG A C 1
ATOM 694 O O . ARG A 1 88 ? 12.767 2.227 -36.102 1.00 85.19 88 ARG A O 1
ATOM 701 N N . VAL A 1 89 ? 14.340 1.618 -37.593 1.00 86.38 89 VAL A N 1
ATOM 702 C CA . VAL A 1 89 ? 15.512 1.958 -36.776 1.00 86.38 89 VAL A CA 1
ATOM 703 C C . VAL A 1 89 ? 16.172 3.207 -37.350 1.00 86.38 89 VAL A C 1
ATOM 705 O O . VAL A 1 89 ? 16.502 3.249 -38.531 1.00 86.38 89 VAL A O 1
ATOM 708 N N . THR A 1 90 ? 16.362 4.232 -36.526 1.00 85.38 90 THR A N 1
ATOM 709 C CA . THR A 1 90 ? 17.056 5.471 -36.911 1.00 85.38 90 THR A CA 1
ATOM 710 C C . THR A 1 90 ? 17.803 6.042 -35.710 1.00 85.38 90 THR A C 1
ATOM 712 O O . THR A 1 90 ? 17.595 5.599 -34.581 1.00 85.38 90 THR A O 1
ATOM 715 N N . GLU A 1 91 ? 18.681 7.018 -35.936 1.00 89.50 91 GLU A N 1
ATOM 716 C CA . GLU A 1 91 ? 19.306 7.775 -34.850 1.00 89.50 91 GLU A CA 1
ATOM 717 C C . GLU A 1 91 ? 18.243 8.409 -33.946 1.00 89.50 91 GLU A C 1
ATOM 719 O O . GLU A 1 91 ? 17.220 8.915 -34.426 1.00 89.50 91 GLU A O 1
ATOM 724 N N . CYS A 1 92 ? 18.489 8.380 -32.637 1.00 87.69 92 CYS A N 1
ATOM 725 C CA . CYS A 1 92 ? 17.618 9.004 -31.649 1.00 87.69 92 CYS A CA 1
ATOM 726 C C . CYS A 1 92 ? 17.607 10.534 -31.831 1.00 87.69 92 CYS A C 1
ATOM 728 O O . CYS A 1 92 ? 18.485 11.241 -31.345 1.00 87.69 92 CYS A O 1
ATOM 730 N N . SER A 1 93 ? 16.611 11.069 -32.537 1.00 81.38 93 SER A N 1
ATOM 731 C CA . SER A 1 93 ? 16.374 12.516 -32.651 1.00 81.38 93 SER A CA 1
ATOM 732 C C . SER A 1 93 ? 15.280 12.986 -31.681 1.00 81.38 93 SER A C 1
ATOM 734 O O . SER A 1 93 ? 14.655 12.176 -31.001 1.00 81.38 93 SER A O 1
ATOM 736 N N . SER A 1 94 ? 15.046 14.297 -31.551 1.00 69.06 94 SER A N 1
ATOM 737 C CA . SER A 1 94 ? 13.933 14.820 -30.743 1.00 69.06 94 SER A CA 1
ATOM 738 C C . SER A 1 94 ? 12.600 14.553 -31.445 1.00 69.06 94 SER A C 1
ATOM 740 O O . SER A 1 94 ? 12.364 15.081 -32.531 1.00 69.06 94 SER A O 1
ATOM 742 N N . GLN A 1 95 ? 11.743 13.737 -30.829 1.00 67.44 95 GLN A N 1
ATOM 743 C CA . GLN A 1 95 ? 10.554 13.160 -31.468 1.00 67.44 95 GLN A CA 1
ATOM 744 C C . GLN A 1 95 ? 9.256 13.784 -30.949 1.00 67.44 95 GLN A C 1
ATOM 746 O O . GLN A 1 95 ? 9.148 14.038 -29.748 1.00 67.44 95 GLN A O 1
ATOM 751 N N . PRO A 1 96 ? 8.246 13.985 -31.814 1.00 62.56 96 PRO A N 1
ATOM 752 C CA . PRO A 1 96 ? 6.982 14.589 -31.410 1.00 62.56 96 PRO A CA 1
ATOM 753 C C . PRO A 1 96 ? 5.949 13.580 -30.873 1.00 62.56 96 PRO A C 1
ATOM 755 O O . PRO A 1 96 ? 4.928 14.011 -30.343 1.00 62.56 96 PRO A O 1
ATOM 758 N N . SER A 1 97 ? 6.145 12.257 -31.008 1.00 80.75 97 SER A N 1
ATOM 759 C CA . SER A 1 97 ? 5.130 11.256 -30.617 1.00 80.75 97 SER A CA 1
ATOM 760 C C . SER A 1 97 ? 5.713 9.948 -30.063 1.00 80.75 97 SER A C 1
ATOM 762 O O . SER A 1 97 ? 6.656 9.377 -30.610 1.00 80.75 97 SER A O 1
ATOM 764 N N . PHE A 1 98 ? 5.120 9.451 -28.975 1.00 85.88 98 PHE A N 1
ATOM 765 C CA . PHE A 1 98 ? 5.502 8.218 -28.276 1.00 85.88 98 PHE A CA 1
ATOM 766 C C . PHE A 1 98 ? 4.262 7.517 -27.702 1.00 85.88 98 PHE A C 1
ATOM 768 O O . PHE A 1 98 ? 3.234 8.159 -27.483 1.00 85.88 98 PHE A O 1
ATOM 775 N N . ILE A 1 99 ? 4.357 6.208 -27.448 1.00 82.31 99 ILE A N 1
ATOM 776 C CA . ILE A 1 99 ? 3.320 5.443 -26.735 1.00 82.31 99 ILE A CA 1
ATOM 777 C C . ILE A 1 99 ? 3.778 5.189 -25.301 1.00 82.31 99 ILE A C 1
ATOM 779 O O . ILE A 1 99 ? 4.869 4.676 -25.066 1.00 82.31 99 ILE A O 1
ATOM 783 N N . CYS A 1 100 ? 2.908 5.500 -24.342 1.00 79.62 100 CYS A N 1
ATOM 784 C CA . CYS A 1 100 ? 3.064 5.056 -22.962 1.00 79.62 100 CYS A CA 1
ATOM 785 C C . CYS A 1 100 ? 2.311 3.742 -22.767 1.00 79.62 100 CYS A C 1
ATOM 787 O O . CYS A 1 100 ? 1.086 3.710 -22.874 1.00 79.62 100 CYS A O 1
ATOM 789 N N . ILE A 1 101 ? 3.035 2.677 -22.434 1.00 75.75 101 ILE A N 1
ATOM 790 C CA . ILE A 1 101 ? 2.440 1.415 -21.993 1.00 75.75 101 ILE A CA 1
ATOM 791 C C . ILE A 1 101 ? 2.532 1.373 -20.469 1.00 75.75 101 ILE A C 1
ATOM 793 O O . ILE A 1 101 ? 3.594 1.593 -19.891 1.00 75.75 101 ILE A O 1
ATOM 797 N N . GLY A 1 102 ? 1.404 1.118 -19.815 1.00 71.94 102 GLY A N 1
ATOM 798 C CA . GLY A 1 102 ? 1.327 0.870 -18.379 1.00 71.94 102 GLY A CA 1
ATOM 799 C C . GLY A 1 102 ? 0.612 -0.453 -18.110 1.00 71.94 102 GLY A C 1
ATOM 800 O O . GLY A 1 102 ? -0.038 -0.982 -19.012 1.00 71.94 102 GLY A O 1
ATOM 801 N N . PRO A 1 103 ? 0.709 -1.004 -16.890 1.00 58.66 103 PRO A N 1
ATOM 802 C CA . PRO A 1 103 ? -0.061 -2.180 -16.516 1.00 58.66 103 PRO A CA 1
ATOM 803 C C . PRO A 1 103 ? -1.554 -1.883 -16.678 1.00 58.66 103 PRO A C 1
ATOM 805 O O . PRO A 1 103 ? -2.107 -0.991 -16.028 1.00 58.66 103 PRO A O 1
ATOM 808 N N . ALA A 1 104 ? -2.201 -2.634 -17.562 1.00 47.84 104 ALA A N 1
ATOM 809 C CA . ALA A 1 104 ? -3.639 -2.620 -17.688 1.00 47.84 104 ALA A CA 1
ATOM 810 C C . ALA A 1 104 ? -4.217 -3.525 -16.612 1.00 47.84 104 ALA A C 1
ATOM 812 O O . ALA A 1 104 ? -4.152 -4.747 -16.695 1.00 47.84 104 ALA A O 1
ATOM 813 N N . TYR A 1 105 ? -4.794 -2.928 -15.580 1.00 46.19 105 TYR A N 1
ATOM 814 C CA . TYR A 1 105 ? -5.583 -3.701 -14.638 1.00 46.19 105 TYR A CA 1
ATOM 815 C C . TYR A 1 105 ? -6.882 -4.109 -15.344 1.00 46.19 105 TYR A C 1
ATOM 817 O O . TYR A 1 105 ? -7.856 -3.353 -15.368 1.00 46.19 105 TYR A O 1
ATOM 825 N N . HIS A 1 106 ? -6.886 -5.291 -15.968 1.00 43.44 106 HIS A N 1
ATOM 826 C CA . HIS A 1 106 ? -8.101 -5.909 -16.482 1.00 43.44 106 HIS A CA 1
ATOM 827 C C . HIS A 1 106 ? -8.968 -6.283 -15.279 1.00 43.44 106 HIS A C 1
ATOM 829 O O . HIS A 1 106 ? -8.796 -7.321 -14.645 1.00 43.44 106 HIS A O 1
ATOM 835 N N . PHE A 1 107 ? -9.895 -5.403 -14.911 1.00 46.12 107 PHE A N 1
ATOM 836 C CA . PHE A 1 107 ? -10.903 -5.734 -13.918 1.00 46.12 107 PHE A CA 1
ATOM 837 C C . PHE A 1 107 ? -12.060 -6.433 -14.647 1.00 46.12 107 PHE A C 1
ATOM 839 O O . PHE A 1 107 ? -12.787 -5.761 -15.379 1.00 46.12 107 PHE A O 1
ATOM 846 N N . PRO A 1 108 ? -12.273 -7.754 -14.493 1.00 50.62 108 PRO A N 1
ATOM 847 C CA . PRO A 1 108 ? -13.434 -8.406 -15.084 1.00 50.62 108 PRO A CA 1
ATOM 848 C C . PRO A 1 108 ? -14.705 -7.777 -14.502 1.00 50.62 108 PRO A C 1
ATOM 850 O O . PRO A 1 108 ? -14.991 -7.914 -13.308 1.00 50.62 108 PRO A O 1
ATOM 853 N N . GLU A 1 109 ? -15.469 -7.087 -15.352 1.00 47.25 109 GLU A N 1
ATOM 854 C CA . GLU A 1 109 ? -16.616 -6.234 -14.998 1.00 47.25 109 GLU A CA 1
ATOM 855 C C . GLU A 1 109 ? -17.642 -6.932 -14.081 1.00 47.25 109 GLU A C 1
ATOM 857 O O . GLU A 1 109 ? -18.300 -6.305 -13.248 1.00 47.25 109 GLU A O 1
ATOM 862 N N . VAL A 1 110 ? -17.729 -8.263 -14.158 1.00 46.72 110 VAL A N 1
ATOM 863 C CA . VAL A 1 110 ? -18.676 -9.086 -13.393 1.00 46.72 110 VAL A CA 1
ATOM 864 C C . VAL A 1 110 ? -18.222 -9.348 -11.944 1.00 46.72 110 VAL A C 1
ATOM 866 O O . VAL A 1 110 ? -19.070 -9.454 -11.055 1.00 46.72 110 VAL A O 1
ATOM 869 N N . LYS A 1 111 ? -16.911 -9.383 -11.645 1.00 47.78 111 LYS A N 1
ATOM 870 C CA . LYS A 1 111 ? -16.414 -9.479 -10.250 1.00 47.78 111 LYS A CA 1
ATOM 871 C C . LYS A 1 111 ? -16.482 -8.126 -9.530 1.00 47.78 111 LYS A C 1
ATOM 873 O O . LYS A 1 111 ? -16.662 -8.091 -8.310 1.00 47.78 111 LYS A O 1
ATOM 878 N N . ILE A 1 112 ? -16.438 -7.026 -10.283 1.00 49.41 112 ILE A N 1
ATOM 879 C CA . ILE A 1 112 ? -16.503 -5.659 -9.759 1.00 49.41 112 ILE A CA 1
ATOM 880 C C . ILE A 1 112 ? -17.849 -5.399 -9.067 1.00 49.41 112 ILE A C 1
ATOM 882 O O . ILE A 1 112 ? -17.862 -4.951 -7.931 1.00 49.41 112 ILE A O 1
ATOM 886 N N . ALA A 1 113 ? -18.992 -5.771 -9.650 1.00 46.88 113 ALA A N 1
ATOM 887 C CA . ALA A 1 113 ? -20.303 -5.462 -9.054 1.00 46.88 113 ALA A CA 1
ATOM 888 C C . ALA A 1 113 ? -20.580 -6.149 -7.692 1.00 46.88 113 ALA A C 1
ATOM 890 O O . ALA A 1 113 ? -21.336 -5.617 -6.868 1.00 46.88 113 ALA A O 1
ATOM 891 N N . PHE A 1 114 ? -19.985 -7.322 -7.437 1.00 45.31 114 PHE A N 1
ATOM 892 C CA . PHE A 1 114 ? -20.156 -8.060 -6.177 1.00 45.31 114 PHE A CA 1
ATOM 893 C C . PHE A 1 114 ? -19.149 -7.626 -5.102 1.00 45.31 114 PHE A C 1
ATOM 895 O O . PHE A 1 114 ? -19.527 -7.475 -3.938 1.00 45.31 114 PHE A O 1
ATOM 902 N N . LEU A 1 115 ? -17.898 -7.349 -5.492 1.00 49.12 115 LEU A N 1
ATOM 903 C CA . LEU A 1 115 ? -16.917 -6.701 -4.614 1.00 49.12 115 LEU A CA 1
ATOM 904 C C . LEU A 1 115 ? -17.358 -5.273 -4.261 1.00 49.12 115 LEU A C 1
ATOM 906 O O . LEU A 1 115 ? -17.254 -4.883 -3.100 1.00 49.12 115 LEU A O 1
ATOM 910 N N . ILE A 1 116 ? -17.972 -4.547 -5.205 1.00 51.66 116 ILE A N 1
ATOM 911 C CA . ILE A 1 116 ? -18.468 -3.186 -4.992 1.00 51.66 116 ILE A CA 1
ATOM 912 C C . ILE A 1 116 ? -19.484 -3.126 -3.850 1.00 51.66 116 ILE A C 1
ATOM 914 O O . ILE A 1 116 ? -19.315 -2.358 -2.913 1.00 51.66 116 ILE A O 1
ATOM 918 N N . ASN A 1 117 ? -20.515 -3.969 -3.850 1.00 49.44 117 ASN A N 1
ATOM 919 C CA . ASN A 1 117 ? -21.597 -3.811 -2.871 1.00 49.44 117 ASN A CA 1
ATOM 920 C C . ASN A 1 117 ? -21.244 -4.227 -1.431 1.00 49.44 117 ASN A C 1
ATOM 922 O O . ASN A 1 117 ? -21.928 -3.794 -0.505 1.00 49.44 117 ASN A O 1
ATOM 926 N N . LYS A 1 118 ? -20.216 -5.061 -1.216 1.00 48.00 118 LYS A N 1
ATOM 927 C CA . LYS A 1 118 ? -19.799 -5.480 0.137 1.00 48.00 118 LYS A CA 1
ATOM 928 C C . LYS A 1 118 ? -18.558 -4.758 0.655 1.00 48.00 118 LYS A C 1
ATOM 930 O O . LYS A 1 118 ? -18.477 -4.543 1.859 1.00 48.00 118 LYS A O 1
ATOM 935 N N . VAL A 1 119 ? -17.624 -4.383 -0.220 1.00 53.41 119 VAL A N 1
ATOM 936 C CA . VAL A 1 119 ? -16.401 -3.658 0.164 1.00 53.41 119 VAL A CA 1
ATOM 937 C C . VAL A 1 119 ? -16.637 -2.143 0.176 1.00 53.41 119 VAL A C 1
ATOM 939 O O . VAL A 1 119 ? -16.073 -1.455 1.012 1.00 53.41 119 VAL A O 1
ATOM 942 N N . PHE A 1 120 ? -17.531 -1.596 -0.658 1.00 60.28 120 PHE A N 1
ATOM 943 C CA . PHE A 1 120 ? -17.702 -0.137 -0.771 1.00 60.28 120 PHE A CA 1
ATOM 944 C C . PHE A 1 120 ? -18.807 0.426 0.119 1.00 60.28 120 PHE A C 1
ATOM 946 O O . PHE A 1 120 ? -19.079 1.619 0.049 1.00 60.28 120 PHE A O 1
ATOM 953 N N . ALA A 1 121 ? -19.417 -0.375 0.998 1.00 65.50 121 ALA A N 1
ATOM 954 C CA . ALA A 1 121 ? -20.366 0.166 1.973 1.00 65.50 121 ALA A CA 1
ATOM 955 C C . ALA A 1 121 ? -19.728 1.254 2.864 1.00 65.50 121 ALA A C 1
ATOM 957 O O . ALA A 1 121 ? -20.448 2.106 3.372 1.00 65.50 121 ALA A O 1
ATOM 958 N N . GLY A 1 122 ? -18.395 1.248 3.006 1.00 80.75 122 GLY A N 1
ATOM 959 C CA . GLY A 1 122 ? -17.642 2.291 3.699 1.00 80.75 122 GLY A CA 1
ATOM 960 C C . GLY A 1 122 ? -16.960 3.325 2.797 1.00 80.75 122 GLY A C 1
ATOM 961 O O . GLY A 1 122 ? -16.477 4.313 3.321 1.00 80.75 122 GLY A O 1
ATOM 962 N N . ILE A 1 123 ? -16.876 3.163 1.471 1.00 88.12 123 ILE A N 1
ATOM 963 C CA . ILE A 1 123 ? -16.150 4.128 0.619 1.00 88.12 123 ILE A CA 1
ATOM 964 C C . ILE A 1 123 ? -17.128 5.190 0.120 1.00 88.12 123 ILE A C 1
ATOM 966 O O . ILE A 1 123 ? -18.010 4.899 -0.685 1.00 88.12 123 ILE A O 1
ATOM 970 N N . ILE A 1 124 ? -16.954 6.431 0.573 1.00 90.25 124 ILE A N 1
ATOM 971 C CA . ILE A 1 124 ? -17.894 7.533 0.299 1.00 90.25 124 ILE A CA 1
ATOM 972 C C . ILE A 1 124 ? -17.359 8.575 -0.689 1.00 90.25 124 ILE A C 1
ATOM 974 O O . ILE A 1 124 ? -18.084 9.494 -1.077 1.00 90.25 124 ILE A O 1
ATOM 978 N N . GLY A 1 125 ? -16.102 8.450 -1.119 1.00 90.00 125 GLY A N 1
ATOM 979 C CA . GLY A 1 125 ? -15.520 9.324 -2.132 1.00 90.00 125 GLY A CA 1
ATOM 980 C C . GLY A 1 125 ? -14.011 9.181 -2.276 1.00 90.00 125 GLY A C 1
ATOM 981 O O . GLY A 1 125 ? -13.395 8.276 -1.719 1.00 90.00 125 GLY A O 1
ATOM 982 N N . GLU A 1 126 ? -13.423 10.116 -3.015 1.00 92.75 126 GLU A N 1
ATOM 983 C CA . GLU A 1 126 ? -11.977 10.261 -3.182 1.00 92.75 126 GLU A CA 1
ATOM 984 C C . GLU A 1 126 ? -11.480 11.453 -2.353 1.00 92.75 126 GLU A C 1
ATOM 986 O O . GLU A 1 126 ? -12.171 12.472 -2.228 1.00 92.75 126 GLU A O 1
ATOM 991 N N . CYS A 1 127 ? -10.280 11.341 -1.796 1.00 92.19 127 CYS A N 1
ATOM 992 C CA . CYS A 1 127 ? -9.591 12.449 -1.140 1.00 92.19 127 CYS A CA 1
ATOM 993 C C . CYS A 1 127 ? -8.478 13.011 -2.032 1.00 92.19 127 CYS A C 1
ATOM 995 O O . CYS A 1 127 ? -8.016 12.375 -2.977 1.00 92.19 127 CYS A O 1
ATOM 997 N N . PHE A 1 128 ? -8.049 14.241 -1.740 1.00 91.75 128 PHE A N 1
ATOM 998 C CA . PHE A 1 128 ? -6.955 14.887 -2.459 1.00 91.75 128 PHE A CA 1
ATOM 999 C C . PHE A 1 128 ? -5.647 14.110 -2.272 1.00 91.75 128 PHE A C 1
ATOM 1001 O O . PHE A 1 128 ? -5.147 13.984 -1.154 1.00 91.75 128 PHE A O 1
ATOM 1008 N N . GLY A 1 129 ? -5.093 13.617 -3.379 1.00 91.50 129 GLY A N 1
ATOM 1009 C CA . GLY A 1 129 ? -3.728 13.109 -3.429 1.00 91.50 129 GLY A CA 1
ATOM 1010 C C . GLY A 1 129 ? -2.705 14.240 -3.521 1.00 91.50 129 GLY A C 1
ATOM 1011 O O . GLY A 1 129 ? -2.979 15.312 -4.060 1.00 91.50 129 GLY A O 1
ATOM 1012 N N . LEU A 1 130 ? -1.513 13.984 -2.995 1.00 92.00 130 LEU A N 1
ATOM 1013 C CA . LEU A 1 130 ? -0.328 14.824 -3.178 1.00 92.00 130 LEU A CA 1
ATOM 1014 C C . LEU A 1 130 ? 0.346 14.494 -4.516 1.00 92.00 130 LEU A C 1
ATOM 1016 O O . LEU A 1 130 ? 0.613 13.328 -4.791 1.00 92.00 130 LEU A O 1
ATOM 1020 N N . SER A 1 131 ? 0.641 15.504 -5.336 1.00 89.25 131 SER A N 1
ATOM 1021 C CA . SER A 1 131 ? 1.167 15.324 -6.702 1.00 89.25 131 SER A CA 1
ATOM 1022 C C . SER A 1 131 ? 2.574 14.727 -6.771 1.00 89.25 131 SER A C 1
ATOM 1024 O O . SER A 1 131 ? 2.949 14.175 -7.797 1.00 89.25 131 SER A O 1
ATOM 1026 N N . ASN A 1 132 ? 3.353 14.826 -5.694 1.00 90.88 132 ASN A N 1
ATOM 1027 C CA . ASN A 1 132 ? 4.710 14.288 -5.604 1.00 90.88 132 ASN A CA 1
ATOM 1028 C C . ASN A 1 132 ? 4.767 12.854 -5.051 1.00 90.88 132 ASN A C 1
ATOM 1030 O O . ASN A 1 132 ? 5.850 12.385 -4.718 1.00 90.88 132 ASN A O 1
ATOM 1034 N N . GLN A 1 133 ? 3.622 12.184 -4.900 1.00 94.19 133 GLN A N 1
ATOM 1035 C CA . GLN A 1 133 ? 3.546 10.821 -4.382 1.00 94.19 133 GLN A CA 1
ATOM 1036 C C . GLN A 1 133 ? 3.052 9.857 -5.454 1.00 94.19 133 GLN A C 1
ATOM 1038 O O . GLN A 1 133 ? 2.136 10.172 -6.216 1.00 94.19 133 GLN A O 1
ATOM 1043 N N . ILE A 1 134 ? 3.629 8.656 -5.473 1.00 94.69 134 ILE A N 1
ATOM 1044 C CA . ILE A 1 134 ? 3.175 7.567 -6.336 1.00 94.69 134 ILE A CA 1
ATOM 1045 C C . ILE A 1 134 ? 2.163 6.746 -5.552 1.00 94.69 134 ILE A C 1
ATOM 1047 O O . ILE A 1 134 ? 2.496 6.123 -4.548 1.00 94.69 134 ILE A O 1
ATOM 1051 N N . TYR A 1 135 ? 0.917 6.745 -6.002 1.00 93.69 135 TYR A N 1
ATOM 1052 C CA . TYR A 1 135 ? -0.151 5.991 -5.360 1.00 93.69 135 TYR A CA 1
ATOM 1053 C C . TYR A 1 135 ? -0.254 4.589 -5.949 1.00 93.69 135 TYR A C 1
ATOM 1055 O O . TYR A 1 135 ? -0.302 4.442 -7.168 1.00 93.69 135 TYR A O 1
ATOM 1063 N N . THR A 1 136 ? -0.349 3.567 -5.092 1.00 91.75 136 THR A N 1
ATOM 1064 C CA . THR A 1 136 ? -0.778 2.232 -5.543 1.00 91.75 136 THR A CA 1
ATOM 1065 C C . THR A 1 136 ? -2.241 2.295 -5.985 1.00 91.75 136 THR A C 1
ATOM 1067 O O . THR A 1 136 ? -2.619 1.735 -7.007 1.00 91.75 136 THR A O 1
ATOM 1070 N N . TRP A 1 137 ? -3.055 3.018 -5.207 1.00 89.44 137 TRP A N 1
ATOM 1071 C CA . TRP A 1 137 ? -4.480 3.233 -5.433 1.00 89.44 137 TRP A CA 1
ATOM 1072 C C . TRP A 1 137 ? -4.834 4.685 -5.149 1.00 89.44 137 TRP A C 1
ATOM 1074 O O . TRP A 1 137 ? -4.265 5.302 -4.245 1.00 89.44 137 TRP A O 1
ATOM 1084 N N . LYS A 1 138 ? -5.807 5.227 -5.889 1.00 92.12 138 LYS A N 1
ATOM 1085 C CA . LYS A 1 138 ? -6.317 6.578 -5.628 1.00 92.12 138 LYS A CA 1
ATOM 1086 C C . LYS A 1 138 ? -6.730 6.717 -4.154 1.00 92.12 138 LYS A C 1
ATOM 1088 O O . LYS A 1 138 ? -7.380 5.807 -3.640 1.00 92.12 138 LYS A O 1
ATOM 1093 N N . PRO A 1 139 ? -6.409 7.838 -3.485 1.00 95.38 139 PRO A N 1
ATOM 1094 C CA . PRO A 1 139 ? -6.825 8.054 -2.107 1.00 95.38 139 PRO A CA 1
ATOM 1095 C C . PRO A 1 139 ? -8.344 8.033 -1.961 1.00 95.38 139 PRO A C 1
ATOM 1097 O O . PRO A 1 139 ? -9.051 8.752 -2.672 1.00 95.38 139 PRO A O 1
ATOM 1100 N N . VAL A 1 140 ? -8.843 7.253 -1.006 1.00 94.69 140 VAL A N 1
ATOM 1101 C CA . VAL A 1 140 ? -10.284 7.091 -0.768 1.00 94.69 140 VAL A CA 1
ATOM 1102 C C . VAL A 1 140 ? -10.698 7.599 0.605 1.00 94.69 140 VAL A C 1
ATOM 1104 O O . VAL A 1 140 ? -9.975 7.436 1.587 1.00 94.69 140 VAL A O 1
ATOM 1107 N N . ILE A 1 141 ? -11.887 8.199 0.673 1.00 93.94 141 ILE A N 1
ATOM 1108 C CA . ILE A 1 141 ? -12.549 8.560 1.925 1.00 93.94 141 ILE A CA 1
ATOM 1109 C C . ILE A 1 141 ? -13.371 7.362 2.381 1.00 93.94 141 ILE A C 1
ATOM 1111 O O . ILE A 1 141 ? -14.253 6.887 1.660 1.00 93.94 141 ILE A O 1
ATOM 1115 N N . VAL A 1 142 ? -13.087 6.915 3.596 1.00 92.75 142 VAL A N 1
ATOM 1116 C CA . VAL A 1 142 ? -13.763 5.815 4.264 1.00 92.75 142 VAL A CA 1
ATOM 1117 C C . VAL A 1 142 ? -14.625 6.362 5.394 1.00 92.75 142 VAL A C 1
ATOM 1119 O O . VAL A 1 142 ? -14.177 7.200 6.173 1.00 92.75 142 VAL A O 1
ATOM 1122 N N . GLU A 1 143 ? -15.855 5.878 5.468 1.00 90.00 143 GLU A N 1
ATOM 1123 C CA . GLU A 1 143 ? -16.844 6.120 6.505 1.00 90.00 143 GLU A CA 1
ATOM 1124 C C . GLU A 1 143 ? -16.944 4.889 7.413 1.00 90.00 143 GLU A C 1
ATOM 1126 O O . GLU A 1 143 ? -17.058 3.758 6.935 1.00 90.00 143 GLU A O 1
ATOM 1131 N N . VAL A 1 144 ? -16.898 5.114 8.724 1.00 82.75 144 VAL A N 1
ATOM 1132 C CA . VAL A 1 144 ? -17.015 4.083 9.763 1.00 82.75 144 VAL A CA 1
ATOM 1133 C C . VAL A 1 144 ? -18.127 4.485 10.734 1.00 82.75 144 VAL A C 1
ATOM 1135 O O . VAL A 1 144 ? -18.494 5.659 10.822 1.00 82.75 144 VAL A O 1
ATOM 1138 N N . ASP A 1 145 ? -18.720 3.497 11.405 1.00 78.94 145 ASP A N 1
ATOM 1139 C CA . ASP A 1 145 ? -19.791 3.688 12.392 1.00 78.94 145 ASP A CA 1
ATOM 1140 C C . ASP A 1 145 ? -21.010 4.457 11.849 1.00 78.94 145 ASP A C 1
ATOM 1142 O O . ASP A 1 145 ? -21.566 5.345 12.490 1.00 78.94 145 ASP A O 1
ATOM 1146 N N . ASN A 1 146 ? -21.457 4.103 10.637 1.00 79.19 146 ASN A N 1
ATOM 1147 C CA . ASN A 1 146 ? -22.618 4.709 9.961 1.00 79.19 146 ASN A CA 1
ATOM 1148 C C . ASN A 1 146 ? -22.520 6.238 9.766 1.00 79.19 146 ASN A C 1
ATOM 1150 O O . ASN A 1 146 ? -23.543 6.931 9.820 1.00 79.19 146 ASN A O 1
ATOM 1154 N N . GLY A 1 147 ? -21.314 6.771 9.571 1.00 77.25 147 GLY A N 1
ATOM 1155 C CA . GLY A 1 147 ? -21.119 8.195 9.283 1.00 77.25 147 GLY A CA 1
ATOM 1156 C C . GLY A 1 147 ? -20.661 9.030 10.454 1.00 77.25 147 GLY A C 1
ATOM 1157 O O . GLY A 1 147 ? -20.460 10.233 10.285 1.00 77.25 147 GLY A O 1
ATOM 1158 N N . GLU A 1 148 ? -20.472 8.418 11.620 1.00 79.06 148 GLU A N 1
ATOM 1159 C CA . GLU A 1 148 ? -19.922 9.117 12.775 1.00 79.06 148 GLU A CA 1
ATOM 1160 C C . GLU A 1 148 ? -18.464 9.524 12.531 1.00 79.06 148 GLU A C 1
ATOM 1162 O O . GLU A 1 148 ? -18.075 10.660 12.816 1.00 79.06 148 GLU A O 1
ATOM 1167 N N . PHE A 1 149 ? -17.681 8.636 11.913 1.00 82.12 149 PHE A N 1
ATOM 1168 C CA . PHE A 1 149 ? -16.274 8.880 11.629 1.00 82.12 149 PHE A CA 1
ATOM 1169 C C . PHE A 1 149 ? -15.979 8.742 10.144 1.00 82.12 149 PHE A C 1
ATOM 1171 O O . PHE A 1 149 ? -16.471 7.845 9.463 1.00 82.12 149 PHE A O 1
ATOM 1178 N N . SER A 1 150 ? -15.118 9.626 9.642 1.00 91.06 150 SER A N 1
ATOM 1179 C CA . SER A 1 150 ? -14.523 9.458 8.323 1.00 91.06 150 SER A CA 1
ATOM 1180 C C . SER A 1 150 ? -13.039 9.780 8.342 1.00 91.06 150 SER A C 1
ATOM 1182 O O . SER A 1 150 ? -12.564 10.642 9.090 1.00 91.06 150 SER A O 1
ATOM 1184 N N . TYR A 1 151 ? -12.298 9.060 7.515 1.00 94.44 151 TYR A N 1
ATOM 1185 C CA . TYR A 1 151 ? -10.871 9.251 7.327 1.00 94.44 151 TYR A CA 1
ATOM 1186 C C . TYR A 1 151 ? -10.508 9.016 5.869 1.00 94.44 151 TYR A C 1
ATOM 1188 O O . TYR A 1 151 ? -11.250 8.385 5.121 1.00 94.44 151 TYR A O 1
ATOM 1196 N N . CYS A 1 152 ? -9.356 9.527 5.462 1.00 96.19 152 CYS A N 1
ATOM 1197 C CA . CYS A 1 152 ? -8.808 9.249 4.147 1.00 96.19 152 CYS A CA 1
ATOM 1198 C C . CYS A 1 152 ? -7.690 8.204 4.247 1.00 96.19 152 CYS A C 1
ATOM 1200 O O . CYS A 1 152 ? -6.897 8.198 5.194 1.00 96.19 152 CYS A O 1
ATOM 1202 N N . VAL A 1 153 ? -7.666 7.289 3.280 1.00 96.94 153 VAL A N 1
ATOM 1203 C CA . VAL A 1 153 ? -6.654 6.241 3.142 1.00 96.94 153 VAL A CA 1
ATOM 1204 C C . VAL A 1 153 ? -5.757 6.597 1.968 1.00 96.94 153 VAL A C 1
ATOM 1206 O O . VAL A 1 153 ? -6.218 6.673 0.831 1.00 96.94 153 VAL A O 1
ATOM 1209 N N . HIS A 1 154 ? -4.472 6.787 2.247 1.00 97.31 154 HIS A N 1
ATOM 1210 C CA . HIS A 1 154 ? -3.433 7.002 1.246 1.00 97.31 154 HIS A CA 1
ATOM 1211 C C . HIS A 1 154 ? -2.571 5.742 1.153 1.00 97.31 154 HIS A C 1
ATOM 1213 O O . HIS A 1 154 ? -1.798 5.476 2.072 1.00 97.31 154 HIS A O 1
ATOM 1219 N N . ASP A 1 155 ? -2.698 4.970 0.070 1.00 97.62 155 ASP A N 1
ATOM 1220 C CA . ASP A 1 155 ? -1.823 3.823 -0.203 1.00 97.62 155 ASP A CA 1
ATOM 1221 C C . ASP A 1 155 ? -0.793 4.183 -1.272 1.00 97.62 155 ASP A C 1
ATOM 1223 O O . ASP A 1 155 ? -1.140 4.409 -2.433 1.00 97.62 155 ASP A O 1
ATOM 1227 N N . ILE A 1 156 ? 0.472 4.254 -0.875 1.00 96.94 156 ILE A N 1
ATOM 1228 C CA . ILE A 1 156 ? 1.548 4.785 -1.710 1.00 96.94 156 ILE A CA 1
ATOM 1229 C C . ILE A 1 156 ? 2.677 3.786 -1.916 1.00 96.94 156 ILE A C 1
ATOM 1231 O O . ILE A 1 156 ? 2.949 2.924 -1.075 1.00 96.94 156 ILE A O 1
ATOM 1235 N N . HIS A 1 157 ? 3.366 3.962 -3.036 1.00 96.12 157 HIS A N 1
ATOM 1236 C CA . HIS A 1 157 ? 4.657 3.376 -3.321 1.00 96.12 157 HIS A CA 1
ATOM 1237 C C . HIS A 1 157 ? 5.760 4.374 -2.953 1.00 96.12 157 HIS A C 1
ATOM 1239 O O . HIS A 1 157 ? 5.857 5.455 -3.533 1.00 96.12 157 HIS A O 1
ATOM 1245 N N . VAL A 1 158 ? 6.592 4.011 -1.981 1.00 94.06 158 VAL A N 1
ATOM 1246 C CA . VAL A 1 158 ? 7.726 4.827 -1.542 1.00 94.06 158 VAL A CA 1
ATOM 1247 C C . VAL A 1 158 ? 8.896 4.585 -2.491 1.00 94.06 158 VAL A C 1
ATOM 1249 O O . VAL A 1 158 ? 9.419 3.473 -2.576 1.00 94.06 158 VAL A O 1
ATOM 1252 N N . THR A 1 159 ? 9.316 5.629 -3.201 1.00 87.75 159 THR A N 1
ATOM 1253 C CA . THR A 1 159 ? 10.511 5.599 -4.048 1.00 87.75 159 THR A CA 1
ATOM 1254 C C . THR A 1 159 ? 11.755 5.891 -3.214 1.00 87.75 159 THR A C 1
ATOM 1256 O O . THR A 1 159 ? 11.814 6.914 -2.541 1.00 87.75 159 THR A O 1
ATOM 1259 N N . GLY A 1 160 ? 12.766 5.021 -3.282 1.00 80.69 160 GLY A N 1
ATOM 1260 C CA . GLY A 1 160 ? 14.033 5.192 -2.561 1.00 80.69 160 GLY A CA 1
ATOM 1261 C C . GLY A 1 160 ? 14.135 4.377 -1.267 1.00 80.69 160 GLY A C 1
ATOM 1262 O O . GLY A 1 160 ? 13.286 3.544 -0.954 1.00 80.69 160 GLY A O 1
ATOM 1263 N N . ALA A 1 161 ? 15.229 4.578 -0.530 1.00 72.56 161 ALA A N 1
ATOM 1264 C CA . ALA A 1 161 ? 15.572 3.804 0.668 1.00 72.56 161 ALA A CA 1
ATOM 1265 C C . ALA A 1 161 ? 15.121 4.467 1.988 1.00 72.56 161 ALA A C 1
ATOM 1267 O O . ALA A 1 161 ? 15.653 4.141 3.042 1.00 72.56 161 ALA A O 1
ATOM 1268 N N . GLU A 1 162 ? 14.167 5.401 1.950 1.00 82.38 162 GLU A N 1
ATOM 1269 C CA . GLU A 1 162 ? 13.899 6.314 3.076 1.00 82.38 162 GLU A CA 1
ATOM 1270 C C . GLU A 1 162 ? 13.130 5.688 4.246 1.00 82.38 162 GLU A C 1
ATOM 1272 O O . GLU A 1 162 ? 13.191 6.192 5.364 1.00 82.38 162 GLU A O 1
ATOM 1277 N N . VAL A 1 163 ? 12.409 4.588 4.019 1.00 94.50 163 VAL A N 1
ATOM 1278 C CA . VAL A 1 163 ? 11.569 3.968 5.050 1.00 94.50 163 VAL A CA 1
ATOM 1279 C C . VAL A 1 163 ? 12.101 2.583 5.375 1.00 94.50 163 VAL A C 1
ATOM 1281 O O . VAL A 1 163 ? 11.754 1.591 4.730 1.00 94.50 163 VAL A O 1
ATOM 1284 N N . THR A 1 164 ? 12.966 2.519 6.385 1.00 95.94 164 THR A N 1
ATOM 1285 C CA . THR A 1 164 ? 13.658 1.288 6.799 1.00 95.94 164 THR A CA 1
ATOM 1286 C C . THR A 1 164 ? 13.172 0.734 8.131 1.00 95.94 164 THR A C 1
ATOM 1288 O O . THR A 1 164 ? 13.497 -0.400 8.482 1.00 95.94 164 THR A O 1
ATOM 1291 N N . SER A 1 165 ? 12.378 1.505 8.871 1.00 96.12 165 SER A N 1
ATOM 1292 C CA . SER A 1 165 ? 11.842 1.124 10.172 1.00 96.12 165 SER A CA 1
ATOM 1293 C C . SER A 1 165 ? 10.368 1.511 10.329 1.00 96.12 165 SER A C 1
ATOM 1295 O O . SER A 1 165 ? 9.836 2.354 9.602 1.00 96.12 165 SER A O 1
ATOM 1297 N N . ILE A 1 166 ? 9.693 0.936 11.330 1.00 96.06 166 ILE A N 1
ATOM 1298 C CA . ILE A 1 166 ? 8.342 1.376 11.718 1.00 96.06 166 ILE A CA 1
ATOM 1299 C C . ILE A 1 166 ? 8.317 2.841 12.174 1.00 96.06 166 ILE A C 1
ATOM 1301 O O . ILE A 1 166 ? 7.325 3.535 11.953 1.00 96.06 166 ILE A O 1
ATOM 1305 N N . ASN A 1 167 ? 9.394 3.327 12.794 1.00 96.88 167 ASN A N 1
ATOM 1306 C CA . ASN A 1 167 ? 9.478 4.720 13.220 1.00 96.88 167 ASN A CA 1
ATOM 1307 C C . ASN A 1 167 ? 9.598 5.648 12.010 1.00 96.88 167 ASN A C 1
ATOM 1309 O O . ASN A 1 167 ? 8.896 6.656 11.973 1.00 96.88 167 ASN A O 1
ATOM 1313 N N . ASP A 1 168 ? 10.377 5.266 10.997 1.00 97.12 168 ASP A N 1
ATOM 1314 C CA . ASP A 1 168 ? 10.470 6.009 9.735 1.00 97.12 168 ASP A CA 1
ATOM 1315 C C . ASP A 1 168 ? 9.092 6.075 9.075 1.00 97.12 168 ASP A C 1
ATOM 1317 O O . ASP A 1 168 ? 8.636 7.151 8.709 1.00 97.12 168 ASP A O 1
ATOM 1321 N N .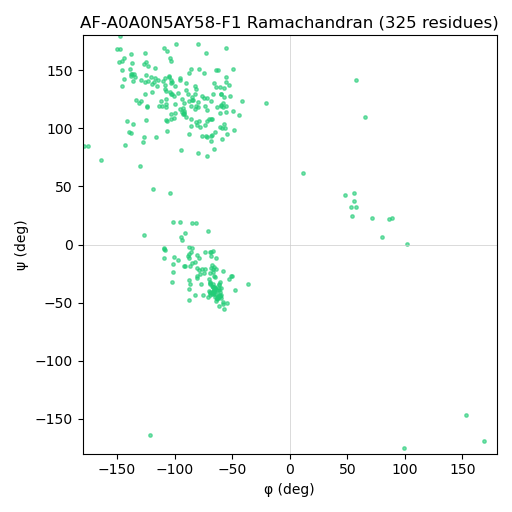 ALA A 1 169 ? 8.370 4.949 9.015 1.00 97.50 169 ALA A N 1
ATOM 1322 C CA . ALA A 1 169 ? 7.024 4.888 8.444 1.00 97.50 169 ALA A CA 1
ATOM 1323 C C . ALA A 1 169 ? 6.021 5.780 9.201 1.00 97.50 169 ALA A C 1
ATOM 1325 O O . ALA A 1 169 ? 5.190 6.457 8.594 1.00 97.50 169 ALA A O 1
ATOM 1326 N N . LYS A 1 170 ? 6.113 5.824 10.537 1.00 97.31 170 LYS A N 1
ATOM 1327 C CA . LYS A 1 170 ? 5.304 6.714 11.387 1.00 97.31 170 LYS A CA 1
ATOM 1328 C C . LYS A 1 170 ? 5.609 8.183 11.128 1.00 97.31 170 LYS A C 1
ATOM 1330 O O . LYS A 1 170 ? 4.681 8.975 10.972 1.00 97.31 170 LYS A O 1
ATOM 1335 N N . VAL A 1 171 ? 6.893 8.544 11.106 1.00 97.12 171 VAL A N 1
ATOM 1336 C CA . VAL A 1 171 ? 7.346 9.909 10.810 1.00 97.12 171 VAL A CA 1
ATOM 1337 C C . VAL A 1 171 ? 6.894 10.301 9.411 1.00 97.12 171 VAL A C 1
ATOM 1339 O O . VAL A 1 171 ? 6.325 11.373 9.243 1.00 97.12 171 VAL A O 1
ATOM 1342 N N . TYR A 1 172 ? 7.037 9.406 8.439 1.00 96.62 172 TYR A N 1
ATOM 1343 C CA . TYR A 1 172 ? 6.598 9.612 7.069 1.00 96.62 172 TYR A CA 1
ATOM 1344 C C . TYR A 1 172 ? 5.098 9.938 6.999 1.00 96.62 172 TYR A C 1
ATOM 1346 O O . TYR A 1 172 ? 4.721 10.999 6.500 1.00 96.62 172 TYR A O 1
ATOM 1354 N N . CYS A 1 173 ? 4.226 9.090 7.563 1.00 97.19 173 CYS A N 1
ATOM 1355 C CA . CYS A 1 173 ? 2.779 9.331 7.529 1.00 97.19 173 CYS A CA 1
ATOM 1356 C C . CYS A 1 173 ? 2.368 10.629 8.247 1.00 97.19 173 CYS A C 1
ATOM 1358 O O . CYS A 1 173 ? 1.458 11.325 7.789 1.00 97.19 173 CYS A O 1
ATOM 1360 N N . ARG A 1 174 ? 3.052 10.990 9.340 1.00 96.94 174 ARG A N 1
ATOM 1361 C CA . ARG A 1 174 ? 2.790 12.236 10.078 1.00 96.94 174 ARG A CA 1
ATOM 1362 C C . ARG A 1 174 ? 3.245 13.471 9.313 1.00 96.94 174 ARG A C 1
ATOM 1364 O O . ARG A 1 174 ? 2.503 14.442 9.247 1.00 96.94 174 ARG A O 1
ATOM 1371 N N . THR A 1 175 ? 4.437 13.437 8.731 1.00 95.75 175 THR A N 1
ATOM 1372 C CA . THR A 1 175 ? 5.032 14.598 8.062 1.00 95.75 175 THR A CA 1
ATOM 1373 C C . THR A 1 175 ? 4.387 14.856 6.705 1.00 95.75 175 THR A C 1
ATOM 1375 O O . THR A 1 175 ? 4.077 15.999 6.389 1.00 95.75 175 THR A O 1
ATOM 1378 N N . ILE A 1 176 ? 4.156 13.806 5.911 1.00 95.44 176 ILE A N 1
ATOM 1379 C CA . ILE A 1 176 ? 3.657 13.948 4.537 1.00 95.44 176 ILE A CA 1
ATOM 1380 C C . ILE A 1 176 ? 2.142 14.133 4.508 1.00 95.44 176 ILE A C 1
ATOM 1382 O O . ILE A 1 176 ? 1.637 14.996 3.797 1.00 95.44 176 ILE A O 1
ATOM 1386 N N . PHE A 1 177 ? 1.409 13.350 5.300 1.00 94.88 177 PHE A N 1
ATOM 1387 C CA . PHE A 1 177 ? -0.051 13.323 5.228 1.00 94.88 177 PHE A CA 1
ATOM 1388 C C . PHE A 1 177 ? -0.742 13.967 6.427 1.00 94.88 177 PHE A C 1
ATOM 1390 O O . PHE A 1 177 ? -1.967 14.046 6.435 1.00 94.88 177 PHE A O 1
ATOM 1397 N N . THR A 1 178 ? -0.009 14.417 7.454 1.00 95.62 178 THR A N 1
ATOM 1398 C CA . THR A 1 178 ? -0.595 14.804 8.756 1.00 95.62 178 THR A CA 1
ATOM 1399 C C . THR A 1 178 ? -1.467 13.691 9.349 1.00 95.62 178 THR A C 1
ATOM 1401 O O . THR A 1 178 ? -2.480 13.940 9.999 1.00 95.62 178 THR A O 1
ATOM 1404 N N . GLY A 1 179 ? -1.083 12.441 9.077 1.00 95.56 179 GLY A N 1
ATOM 1405 C CA . GLY A 1 179 ? -1.826 11.244 9.444 1.00 95.56 179 GLY A CA 1
ATOM 1406 C C . GLY A 1 179 ? -1.032 10.289 10.317 1.00 95.56 179 GLY A C 1
ATOM 1407 O O . GLY A 1 179 ? 0.008 10.620 10.886 1.00 95.56 179 GLY A O 1
ATOM 1408 N N . GLU A 1 180 ? -1.529 9.065 10.397 1.00 96.88 180 GLU A N 1
ATOM 1409 C CA . GLU A 1 180 ? -0.916 7.978 11.145 1.00 96.88 180 GLU A CA 1
ATOM 1410 C C . GLU A 1 180 ? -0.688 6.772 10.244 1.00 96.88 180 GLU A C 1
ATOM 1412 O O . GLU A 1 180 ? -1.324 6.610 9.202 1.00 96.88 180 GLU A O 1
ATOM 1417 N N . LEU A 1 181 ? 0.250 5.920 10.646 1.00 97.19 181 LEU A N 1
ATOM 1418 C CA . LEU A 1 181 ? 0.448 4.633 9.997 1.00 97.19 181 LEU A CA 1
ATOM 1419 C C . LEU A 1 181 ? -0.813 3.770 10.156 1.00 97.19 181 LEU A C 1
ATOM 1421 O O . LEU A 1 181 ? -1.528 3.905 11.150 1.00 97.19 181 LEU A O 1
ATOM 1425 N N . LEU A 1 182 ? -1.072 2.889 9.186 1.00 95.81 182 LEU A N 1
ATOM 1426 C CA . LEU A 1 182 ? -2.263 2.042 9.128 1.00 95.81 182 LEU A CA 1
ATOM 1427 C C . LEU A 1 182 ? -2.648 1.447 10.491 1.00 95.81 182 LEU A C 1
ATOM 1429 O O . LEU A 1 182 ? -1.868 0.731 11.124 1.00 95.81 182 LEU A O 1
ATOM 1433 N N . GLN A 1 183 ? -3.880 1.721 10.908 1.00 92.88 183 GLN A N 1
ATOM 1434 C CA . GLN A 1 183 ? -4.468 1.228 12.148 1.00 92.88 183 GLN A CA 1
ATOM 1435 C C . GLN A 1 183 ? -5.967 0.984 11.963 1.00 92.88 183 GLN A C 1
ATOM 1437 O O . GLN A 1 183 ? -6.621 1.674 11.172 1.00 92.88 183 GLN A O 1
ATOM 1442 N N . PHE A 1 184 ? -6.495 0.015 12.702 1.00 90.06 184 PHE A N 1
ATOM 1443 C CA . PHE A 1 184 ? -7.875 -0.454 12.610 1.00 90.06 184 PHE A CA 1
ATOM 1444 C C . PHE A 1 184 ? -8.422 -0.836 13.991 1.00 90.06 184 PHE A C 1
ATOM 1446 O O . PHE A 1 184 ? -7.727 -1.395 14.838 1.00 90.06 184 PHE A O 1
ATOM 1453 N N . SER A 1 185 ? -9.689 -0.544 14.223 1.00 86.19 185 SER A N 1
ATOM 1454 C CA . SER A 1 185 ? -10.357 -0.729 15.508 1.00 86.19 185 SER A CA 1
ATOM 1455 C C . SER A 1 185 ? -10.923 -2.140 15.661 1.00 86.19 185 SER A C 1
ATOM 1457 O O . SER A 1 185 ? -10.901 -2.703 16.757 1.00 86.19 185 SER A O 1
ATOM 1459 N N . ASP A 1 186 ? -11.390 -2.736 14.561 1.00 84.19 186 ASP A N 1
ATOM 1460 C CA . ASP A 1 186 ? -12.064 -4.031 14.557 1.00 84.19 186 ASP A CA 1
ATOM 1461 C C . ASP A 1 186 ? -11.803 -4.851 13.279 1.00 84.19 186 ASP A C 1
ATOM 1463 O O . ASP A 1 186 ? -11.066 -4.458 12.373 1.00 84.19 186 ASP A O 1
ATOM 1467 N N . GLU A 1 187 ? -12.383 -6.050 13.229 1.00 85.06 187 GLU A N 1
ATOM 1468 C CA . GLU A 1 187 ? -12.242 -6.964 12.096 1.00 85.06 187 GLU A CA 1
ATOM 1469 C C . GLU A 1 187 ? -12.963 -6.474 10.831 1.00 85.06 187 GLU A C 1
ATOM 1471 O O . GLU A 1 187 ? -12.515 -6.761 9.719 1.00 85.06 187 GLU A O 1
ATOM 1476 N N . ALA A 1 188 ? -14.078 -5.756 10.973 1.00 86.31 188 ALA A N 1
ATOM 1477 C CA . ALA A 1 188 ? -14.802 -5.228 9.824 1.00 86.31 188 ALA A CA 1
ATOM 1478 C C . ALA A 1 188 ? -13.948 -4.180 9.100 1.00 86.31 188 ALA A C 1
ATOM 1480 O O . ALA A 1 188 ? -13.824 -4.231 7.876 1.00 86.31 188 ALA A O 1
ATOM 1481 N N . GLU A 1 189 ? -13.282 -3.307 9.856 1.00 88.56 189 GLU A N 1
ATOM 1482 C CA . GLU A 1 189 ? -12.349 -2.318 9.334 1.00 88.56 189 GLU A CA 1
ATOM 1483 C C . GLU A 1 189 ? -11.110 -2.971 8.704 1.00 88.56 189 GLU A C 1
ATOM 1485 O O . GLU A 1 189 ? -10.681 -2.541 7.636 1.00 88.56 189 GLU A O 1
ATOM 1490 N N . VAL A 1 190 ? -10.570 -4.054 9.283 1.00 90.38 190 VAL A N 1
ATOM 1491 C CA . VAL A 1 190 ? -9.482 -4.824 8.642 1.00 90.38 190 VAL A CA 1
ATOM 1492 C C . VAL A 1 190 ? -9.898 -5.334 7.266 1.00 90.38 190 VAL A C 1
ATOM 1494 O O . VAL A 1 190 ? -9.160 -5.150 6.300 1.00 90.38 190 VAL A O 1
ATOM 1497 N N . ASN A 1 191 ? -11.071 -5.962 7.165 1.00 89.94 191 ASN A N 1
ATOM 1498 C CA . ASN A 1 191 ? -11.563 -6.512 5.901 1.00 89.94 191 ASN A CA 1
ATOM 1499 C C . ASN A 1 191 ? -11.829 -5.408 4.867 1.00 89.94 191 ASN A C 1
ATOM 1501 O O . ASN A 1 191 ? -11.508 -5.570 3.690 1.00 89.94 191 ASN A O 1
ATOM 1505 N N . LEU A 1 192 ? -12.382 -4.277 5.312 1.00 90.69 192 LEU A N 1
ATOM 1506 C CA . LEU A 1 192 ? -12.600 -3.096 4.482 1.00 90.69 192 LEU A CA 1
ATOM 1507 C C . LEU A 1 192 ? -11.276 -2.546 3.940 1.00 90.69 192 LEU A C 1
ATOM 1509 O O . LEU A 1 192 ? -11.119 -2.397 2.730 1.00 90.69 192 LEU A O 1
ATOM 1513 N N . LEU A 1 193 ? -10.303 -2.300 4.821 1.00 93.31 193 LEU A N 1
ATOM 1514 C CA . LEU A 1 193 ? -8.992 -1.769 4.450 1.00 93.31 193 LEU A CA 1
ATOM 1515 C C . LEU A 1 193 ? -8.222 -2.732 3.548 1.00 93.31 193 LEU A C 1
ATOM 1517 O O . LEU A 1 193 ? -7.615 -2.285 2.582 1.00 93.31 193 LEU A O 1
ATOM 1521 N N . ALA A 1 194 ? -8.290 -4.043 3.793 1.00 93.94 194 ALA A N 1
ATOM 1522 C CA . ALA A 1 194 ? -7.694 -5.037 2.904 1.00 93.94 194 ALA A CA 1
ATOM 1523 C C . ALA A 1 194 ? -8.323 -4.997 1.501 1.00 93.94 194 ALA A C 1
ATOM 1525 O O . ALA A 1 194 ? -7.625 -5.150 0.501 1.00 93.94 194 ALA A O 1
ATOM 1526 N N . GLY A 1 195 ? -9.634 -4.762 1.404 1.00 92.19 195 GLY A N 1
ATOM 1527 C CA . GLY A 1 195 ? -10.324 -4.552 0.131 1.00 92.19 195 GLY A CA 1
ATOM 1528 C C . GLY A 1 195 ? -9.925 -3.263 -0.599 1.00 92.19 195 GLY A C 1
ATOM 1529 O O . GLY A 1 195 ? -10.057 -3.209 -1.817 1.00 92.19 195 GLY A O 1
ATOM 1530 N N . ILE A 1 196 ? -9.426 -2.257 0.127 1.00 92.94 196 ILE A N 1
ATOM 1531 C CA . ILE A 1 196 ? -8.979 -0.966 -0.420 1.00 92.94 196 ILE A CA 1
ATOM 1532 C C . ILE A 1 196 ? -7.515 -1.014 -0.866 1.00 92.94 196 ILE A C 1
ATOM 1534 O O . ILE A 1 196 ? -7.180 -0.542 -1.946 1.00 92.94 196 ILE A O 1
ATOM 1538 N N . VAL A 1 197 ? -6.626 -1.535 -0.019 1.00 95.19 197 VAL A N 1
ATOM 1539 C CA . VAL A 1 197 ? -5.165 -1.386 -0.182 1.00 95.19 197 VAL A CA 1
ATOM 1540 C C . VAL A 1 197 ? -4.525 -2.468 -1.048 1.00 95.19 197 VAL A C 1
ATOM 1542 O O . VAL A 1 197 ? -3.348 -2.372 -1.398 1.00 95.19 197 VAL A O 1
ATOM 1545 N N . PHE A 1 198 ? -5.270 -3.515 -1.390 1.00 94.25 198 PHE A N 1
ATOM 1546 C CA . PHE A 1 198 ? -4.763 -4.639 -2.160 1.00 94.25 198 PHE A CA 1
ATOM 1547 C C . PHE A 1 198 ? -5.591 -4.893 -3.413 1.00 94.25 198 PHE A C 1
ATOM 1549 O O . PHE A 1 198 ? -6.817 -4.795 -3.397 1.00 94.25 198 PHE A O 1
ATOM 1556 N N . GLU A 1 199 ? -4.904 -5.326 -4.471 1.00 90.75 199 GLU A N 1
ATOM 1557 C CA . GLU A 1 199 ? -5.530 -5.823 -5.697 1.00 90.75 199 GLU A CA 1
ATOM 1558 C C . GLU A 1 199 ? -6.503 -6.960 -5.374 1.00 90.75 199 GLU A C 1
ATOM 1560 O O . GLU A 1 199 ? -6.213 -7.763 -4.476 1.00 90.75 199 GLU A O 1
ATOM 1565 N N . PRO A 1 200 ? -7.639 -7.067 -6.086 1.00 89.06 200 PRO A N 1
ATOM 1566 C CA . PRO A 1 200 ? -8.538 -8.205 -5.956 1.00 89.06 200 PRO A CA 1
ATOM 1567 C C . PRO A 1 200 ? -7.784 -9.534 -6.046 1.00 89.06 200 PRO A C 1
ATOM 1569 O O . PRO A 1 200 ? -6.752 -9.634 -6.706 1.00 89.06 200 PRO A O 1
ATOM 1572 N N . PHE A 1 201 ? -8.305 -10.564 -5.383 1.00 87.88 201 PHE A N 1
ATOM 1573 C CA . PHE A 1 201 ? -7.723 -11.894 -5.498 1.00 87.88 201 PHE A CA 1
ATOM 1574 C C . PHE A 1 201 ? -7.752 -12.360 -6.954 1.00 87.88 201 PHE A C 1
ATOM 1576 O O . PHE A 1 201 ? -8.825 -12.498 -7.548 1.00 87.88 201 PHE A O 1
ATOM 1583 N N . ASP A 1 202 ? -6.562 -12.602 -7.490 1.00 81.38 202 ASP A N 1
ATOM 1584 C CA . ASP A 1 202 ? -6.367 -13.326 -8.730 1.00 81.38 202 ASP A CA 1
ATOM 1585 C C . ASP A 1 202 ? -6.178 -14.808 -8.396 1.00 81.38 202 ASP A C 1
ATOM 1587 O O . ASP A 1 202 ? -5.313 -15.175 -7.598 1.00 81.38 202 ASP A O 1
ATOM 1591 N N . GLU A 1 203 ? -7.041 -15.647 -8.960 1.00 67.94 203 GLU A N 1
ATOM 1592 C CA . GLU A 1 203 ? -7.060 -17.089 -8.710 1.00 67.94 203 GLU A CA 1
ATOM 1593 C C . GLU A 1 203 ? -5.969 -17.822 -9.510 1.00 67.94 203 GLU A C 1
ATOM 1595 O O . GLU A 1 203 ? -5.709 -18.993 -9.239 1.00 67.94 203 GLU A O 1
ATOM 1600 N N . ILE A 1 204 ? -5.324 -17.152 -10.475 1.00 72.38 204 ILE A N 1
ATOM 1601 C CA . ILE A 1 204 ? -4.455 -17.794 -11.475 1.00 72.38 204 ILE A CA 1
ATOM 1602 C C . ILE A 1 204 ? -2.961 -17.625 -11.147 1.00 72.38 204 ILE A C 1
ATOM 1604 O O . ILE A 1 204 ? -2.117 -18.371 -11.646 1.00 72.38 204 ILE A O 1
ATOM 1608 N N . LEU A 1 205 ? -2.600 -16.686 -10.270 1.00 63.25 205 LEU A N 1
ATOM 1609 C CA . LEU A 1 205 ? -1.198 -16.347 -10.033 1.00 63.25 205 LEU A CA 1
ATOM 1610 C C . LEU A 1 205 ? -0.508 -17.254 -8.994 1.00 63.25 205 LEU A C 1
ATOM 1612 O O . LEU A 1 205 ? -1.143 -17.731 -8.047 1.00 63.25 205 LEU A O 1
ATOM 1616 N N . PRO A 1 206 ? 0.823 -17.459 -9.118 1.00 78.31 206 PRO A N 1
ATOM 1617 C CA . PRO A 1 206 ? 1.632 -18.119 -8.093 1.00 78.31 206 PRO A CA 1
ATOM 1618 C C . PRO A 1 206 ? 1.489 -17.429 -6.729 1.00 78.31 206 PRO A C 1
ATOM 1620 O O . PRO A 1 206 ? 0.960 -16.321 -6.623 1.00 78.31 206 PRO A O 1
ATOM 1623 N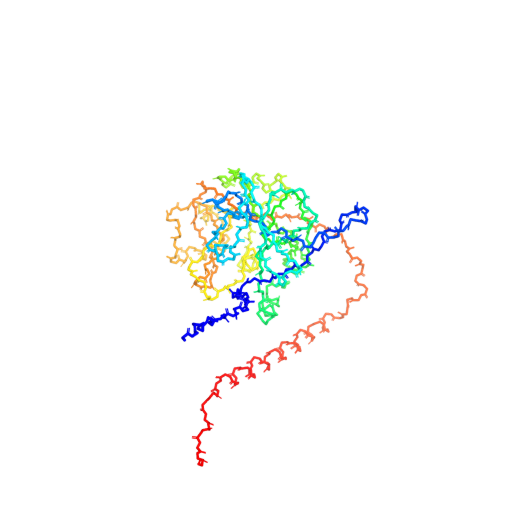 N . ILE A 1 207 ? 1.992 -18.067 -5.663 1.00 80.00 207 ILE A N 1
ATOM 1624 C CA . ILE A 1 207 ? 1.930 -17.532 -4.292 1.00 80.00 207 ILE A CA 1
ATOM 1625 C C . ILE A 1 207 ? 2.647 -16.166 -4.219 1.00 80.00 207 ILE A C 1
ATOM 1627 O O . ILE A 1 207 ? 3.846 -16.077 -3.967 1.00 80.00 207 ILE A O 1
ATOM 1631 N N . LYS A 1 208 ? 1.881 -15.093 -4.432 1.00 89.94 208 LYS A N 1
ATOM 1632 C CA . LYS A 1 208 ? 2.265 -13.687 -4.287 1.00 89.94 208 LYS A CA 1
ATOM 1633 C C . LYS A 1 208 ? 1.851 -13.209 -2.898 1.00 89.94 208 LYS A C 1
ATOM 1635 O O . LYS A 1 208 ? 0.781 -13.567 -2.395 1.00 89.94 208 LYS A O 1
ATOM 1640 N N . PHE A 1 209 ? 2.681 -12.356 -2.307 1.00 90.69 209 PHE A N 1
ATOM 1641 C CA . PHE A 1 209 ? 2.386 -11.661 -1.058 1.00 90.69 209 PHE A CA 1
ATOM 1642 C C . PHE A 1 209 ? 2.405 -10.157 -1.310 1.00 90.69 209 PHE A C 1
ATOM 1644 O O . PHE A 1 209 ? 3.357 -9.637 -1.889 1.00 90.69 209 PHE A O 1
ATOM 1651 N N . SER A 1 210 ? 1.378 -9.451 -0.846 1.00 93.81 210 SER A N 1
ATOM 1652 C CA . SER A 1 210 ? 1.404 -7.991 -0.728 1.00 93.81 210 SER A CA 1
ATOM 1653 C C . SER A 1 210 ? 1.207 -7.624 0.730 1.00 93.81 210 SER A C 1
ATOM 1655 O O . SER A 1 210 ? 0.408 -8.254 1.417 1.00 93.81 210 SER A O 1
ATOM 1657 N N . MET A 1 211 ? 1.958 -6.642 1.220 1.00 95.44 211 MET A N 1
ATOM 1658 C CA . MET A 1 211 ? 1.968 -6.288 2.638 1.00 95.44 211 MET A CA 1
ATOM 1659 C C . MET A 1 211 ? 1.906 -4.781 2.852 1.00 95.44 211 MET A C 1
ATOM 1661 O O . MET A 1 211 ? 2.451 -4.018 2.052 1.00 95.44 211 MET A O 1
ATOM 1665 N N . ARG A 1 212 ? 1.253 -4.374 3.941 1.00 96.50 212 ARG A N 1
ATOM 1666 C CA . ARG A 1 212 ? 1.171 -3.002 4.446 1.00 96.50 212 ARG A CA 1
ATOM 1667 C C . ARG A 1 212 ? 1.505 -2.999 5.928 1.00 96.50 212 ARG A C 1
ATOM 1669 O O . ARG A 1 212 ? 0.869 -3.706 6.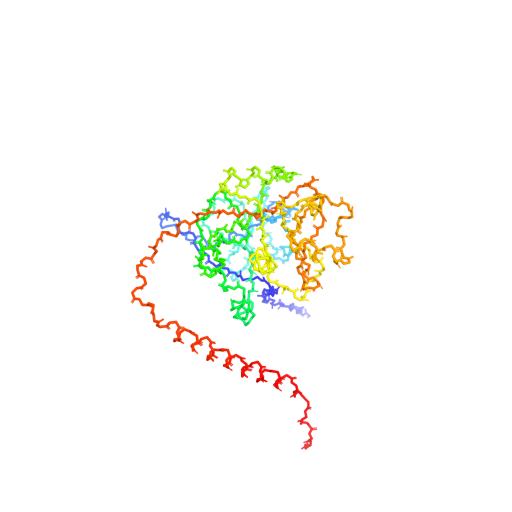709 1.00 96.50 212 ARG A O 1
ATOM 1676 N N . LEU A 1 213 ? 2.524 -2.234 6.308 1.00 96.62 213 LEU A N 1
ATOM 1677 C CA . LEU A 1 213 ? 2.924 -2.111 7.706 1.00 96.62 213 LEU A CA 1
ATOM 1678 C C . LEU A 1 213 ? 1.824 -1.416 8.517 1.00 96.62 213 LEU A C 1
ATOM 1680 O O . LEU A 1 213 ? 1.237 -0.439 8.055 1.00 96.62 213 LEU A O 1
ATOM 1684 N N . THR A 1 214 ? 1.572 -1.909 9.728 1.00 95.44 214 THR A N 1
ATOM 1685 C CA . THR A 1 214 ? 0.605 -1.318 10.662 1.00 95.44 214 THR A CA 1
ATOM 1686 C C . THR A 1 214 ? 1.303 -0.592 11.809 1.00 95.44 214 THR A C 1
ATOM 1688 O O . THR A 1 214 ? 2.497 -0.765 12.050 1.00 95.44 214 THR A O 1
ATOM 1691 N N . ASN A 1 215 ? 0.542 0.204 12.556 1.00 94.69 215 ASN A N 1
ATOM 1692 C CA . ASN A 1 215 ? 1.001 0.892 13.761 1.00 94.69 215 ASN A CA 1
ATOM 1693 C C . ASN A 1 215 ? 1.188 -0.051 14.978 1.00 94.69 215 ASN A C 1
ATOM 1695 O O . ASN A 1 215 ? 1.686 0.379 16.020 1.00 94.69 215 ASN A O 1
ATOM 1699 N N . TYR A 1 216 ? 0.805 -1.329 14.871 1.00 91.38 216 TYR A N 1
ATOM 1700 C CA . TYR A 1 216 ? 0.811 -2.273 15.991 1.00 91.38 216 TYR A CA 1
ATOM 1701 C C . TYR A 1 216 ? 2.137 -3.027 16.137 1.00 91.38 216 TYR A C 1
ATOM 1703 O O . TYR A 1 216 ? 2.710 -3.523 15.164 1.00 91.38 216 TYR A O 1
ATOM 1711 N N . MET A 1 217 ? 2.571 -3.188 17.388 1.00 91.38 217 MET A N 1
ATOM 1712 C CA . MET A 1 217 ? 3.688 -4.050 17.777 1.00 91.38 217 MET A CA 1
ATOM 1713 C C . MET A 1 217 ? 3.160 -5.321 18.447 1.00 91.38 217 MET A C 1
ATOM 1715 O O . MET A 1 217 ? 2.221 -5.268 19.241 1.00 91.38 217 MET A O 1
ATOM 1719 N N . VAL A 1 218 ? 3.821 -6.454 18.218 1.00 88.88 218 VAL A N 1
ATOM 1720 C CA . VAL A 1 218 ? 3.464 -7.756 18.807 1.00 88.88 218 VAL A CA 1
ATOM 1721 C C . VAL A 1 218 ? 3.503 -7.718 20.341 1.00 88.88 218 VAL A C 1
ATOM 1723 O O . VAL A 1 218 ? 2.633 -8.280 21.002 1.00 88.88 218 VAL A O 1
ATOM 1726 N N . LYS A 1 219 ? 4.465 -6.997 20.930 1.00 87.19 219 LYS A N 1
ATOM 1727 C CA . LYS A 1 219 ? 4.591 -6.858 22.394 1.00 87.19 219 LYS A CA 1
ATOM 1728 C C . LYS A 1 219 ? 3.430 -6.099 23.049 1.00 87.19 219 LYS A C 1
ATOM 1730 O O . LYS A 1 219 ? 3.134 -6.328 24.221 1.00 87.19 219 LYS A O 1
ATOM 1735 N N . ASP A 1 220 ? 2.777 -5.210 22.302 1.00 85.81 220 ASP A N 1
ATOM 1736 C CA . ASP A 1 220 ? 1.677 -4.387 22.814 1.00 85.81 220 ASP A CA 1
ATOM 1737 C C . ASP A 1 220 ? 0.350 -5.158 22.802 1.00 85.81 220 ASP A C 1
ATOM 1739 O O . ASP A 1 220 ? -0.585 -4.811 23.526 1.00 85.81 220 ASP A O 1
ATOM 1743 N N . LEU A 1 221 ? 0.299 -6.279 22.073 1.00 79.44 221 LEU A N 1
ATOM 1744 C CA . LEU A 1 221 ? -0.876 -7.141 21.987 1.00 79.44 221 LEU A CA 1
ATOM 1745 C C . LEU A 1 221 ? -1.253 -7.781 23.316 1.00 79.44 221 LEU A C 1
ATOM 1747 O O . LEU A 1 221 ? -2.393 -8.180 23.459 1.00 79.44 221 LEU A O 1
ATOM 1751 N N . ASN A 1 222 ? -0.341 -7.878 24.284 1.00 70.12 222 ASN A N 1
ATOM 1752 C CA . ASN A 1 222 ? -0.650 -8.440 25.602 1.00 70.12 222 ASN A CA 1
ATOM 1753 C C . ASN A 1 222 ? -1.253 -7.411 26.569 1.00 70.12 222 ASN A C 1
ATOM 1755 O O . ASN A 1 222 ? -1.790 -7.797 27.604 1.00 70.12 222 ASN A O 1
ATOM 1759 N N . LYS A 1 223 ? -1.136 -6.109 26.272 1.00 67.69 223 LYS A N 1
ATOM 1760 C CA . LYS A 1 223 ? -1.438 -5.033 27.232 1.00 67.69 223 LYS A CA 1
ATOM 1761 C C . LYS A 1 223 ? -2.797 -4.370 27.023 1.00 67.69 223 LYS A C 1
ATOM 1763 O O . LYS A 1 223 ? -3.322 -3.801 27.969 1.00 67.69 223 LYS A O 1
ATOM 1768 N N . ASN A 1 224 ? -3.353 -4.427 25.816 1.00 57.25 224 ASN A N 1
ATOM 1769 C CA . ASN A 1 224 ? -4.665 -3.860 25.490 1.00 57.25 224 ASN A CA 1
ATOM 1770 C C . ASN A 1 224 ? -5.145 -4.451 24.164 1.00 57.25 224 ASN A C 1
ATOM 1772 O O . ASN A 1 224 ? -5.063 -3.815 23.113 1.00 57.25 224 ASN A O 1
ATOM 1776 N N . VAL A 1 225 ? -5.546 -5.722 24.180 1.00 52.47 225 VAL A N 1
ATOM 1777 C CA . VAL A 1 225 ? -5.797 -6.429 22.925 1.00 52.47 225 VAL A CA 1
ATOM 1778 C C . VAL A 1 225 ? -7.080 -5.897 22.295 1.00 52.47 225 VAL A C 1
ATOM 1780 O O . VAL A 1 225 ? -8.179 -6.245 22.731 1.00 52.47 225 VAL A O 1
ATOM 1783 N N . SER A 1 226 ? -6.957 -5.102 21.228 1.00 61.03 226 SER A N 1
ATOM 1784 C CA . SER A 1 226 ? -8.041 -5.033 20.256 1.00 61.03 226 SER A CA 1
ATOM 1785 C C . SER A 1 226 ? -8.265 -6.466 19.772 1.00 61.03 226 SER A C 1
ATOM 1787 O O . SER A 1 226 ? -7.323 -7.173 19.401 1.00 61.03 226 SER A O 1
ATOM 1789 N N . TYR A 1 227 ? -9.510 -6.927 19.850 1.00 63.06 227 TYR A N 1
ATOM 1790 C CA . TYR A 1 227 ? -9.987 -8.252 19.431 1.00 63.06 227 TYR A CA 1
ATOM 1791 C C . TYR A 1 227 ? -9.293 -8.794 18.163 1.00 63.06 227 TYR A C 1
ATOM 1793 O O . TYR A 1 227 ? -9.004 -9.987 18.038 1.00 63.06 227 TYR A O 1
ATOM 1801 N N . VAL A 1 228 ? -8.954 -7.883 17.253 1.00 59.97 228 VAL A N 1
ATOM 1802 C CA . VAL A 1 228 ? -8.248 -8.123 16.003 1.00 59.97 228 VAL A CA 1
ATOM 1803 C C . VAL A 1 228 ? -6.922 -8.861 16.195 1.00 59.97 228 VAL A C 1
ATOM 1805 O O . VAL A 1 228 ? -6.705 -9.885 15.558 1.00 59.97 228 VAL A O 1
ATOM 1808 N N . ALA A 1 229 ? -6.048 -8.425 17.099 1.00 59.16 229 ALA A N 1
ATOM 1809 C CA . ALA A 1 229 ? -4.709 -9.001 17.206 1.00 59.16 229 ALA A CA 1
ATOM 1810 C C . ALA A 1 229 ? -4.673 -10.393 17.866 1.00 59.16 229 ALA A C 1
ATOM 1812 O O . ALA A 1 229 ? -3.796 -11.207 17.580 1.00 59.16 229 ALA A O 1
ATOM 1813 N N . GLN A 1 230 ? -5.672 -10.718 18.689 1.00 64.19 230 GLN A N 1
ATOM 1814 C CA . GLN A 1 230 ? -5.860 -12.085 19.185 1.00 64.19 230 GLN A CA 1
ATOM 1815 C C . GLN A 1 230 ? -6.297 -13.046 18.073 1.00 64.19 230 GLN A C 1
ATOM 1817 O O . GLN A 1 230 ? -5.913 -14.217 18.078 1.00 64.19 230 GLN A O 1
ATOM 1822 N N . LYS A 1 231 ? -7.079 -12.566 17.097 1.00 63.03 231 LYS A N 1
ATOM 1823 C CA . LYS A 1 231 ? -7.515 -13.374 15.949 1.00 63.03 231 LYS A CA 1
ATOM 1824 C C . LYS A 1 231 ? -6.353 -13.693 15.000 1.00 63.03 231 LYS A C 1
ATOM 1826 O O . LYS A 1 231 ? -6.312 -14.763 14.397 1.00 63.03 231 LYS A O 1
ATOM 1831 N N . VAL A 1 232 ? -5.380 -12.791 14.946 1.00 61.47 232 VAL A N 1
ATOM 1832 C CA . VAL A 1 232 ? -4.180 -12.820 14.098 1.00 61.47 232 VAL A CA 1
ATOM 1833 C C . VAL A 1 232 ? -3.189 -13.905 14.489 1.00 61.47 232 VAL A C 1
ATOM 1835 O O . VAL A 1 232 ? -2.691 -14.624 13.626 1.00 61.47 232 VAL A O 1
ATOM 1838 N N . LEU A 1 233 ? -2.970 -14.106 15.788 1.00 62.56 233 LEU A N 1
ATOM 1839 C CA . LEU A 1 233 ? -2.046 -15.130 16.288 1.00 62.56 233 LEU A CA 1
ATOM 1840 C C . LEU A 1 233 ? -2.542 -16.572 16.068 1.00 62.56 233 LEU A C 1
ATOM 1842 O O . LEU A 1 233 ? -1.803 -17.519 16.314 1.00 62.56 233 LEU A O 1
ATOM 1846 N N . ARG A 1 234 ? -3.779 -16.767 15.587 1.00 64.38 234 ARG A N 1
ATOM 1847 C CA . ARG A 1 234 ? -4.323 -18.098 15.264 1.00 64.38 234 ARG A CA 1
ATOM 1848 C C . ARG A 1 234 ? -3.970 -18.579 13.851 1.00 64.38 234 ARG A C 1
ATOM 1850 O O . ARG A 1 234 ? -4.278 -19.719 13.505 1.00 64.38 234 ARG A O 1
ATOM 1857 N N . GLY A 1 235 ? -3.345 -17.739 13.024 1.00 61.44 235 GLY A N 1
ATOM 1858 C CA . GLY A 1 235 ? -2.876 -18.132 11.696 1.00 61.44 235 GLY A CA 1
ATOM 1859 C C . GLY A 1 235 ? -1.654 -19.052 11.774 1.00 61.44 235 GLY A C 1
ATOM 1860 O O . GLY A 1 235 ? -0.648 -18.694 12.371 1.00 61.44 235 GLY A O 1
ATOM 1861 N N . LYS A 1 236 ? -1.707 -20.226 11.129 1.00 64.62 236 LYS A N 1
ATOM 1862 C CA . LYS A 1 236 ? -0.565 -21.164 11.033 1.00 64.62 236 LYS A CA 1
ATOM 1863 C C . LYS A 1 236 ? 0.597 -20.654 10.163 1.00 64.62 236 LYS A C 1
ATOM 1865 O O . LYS A 1 236 ? 1.649 -21.282 10.137 1.00 64.62 236 LYS A O 1
ATOM 1870 N N . TYR A 1 237 ? 0.405 -19.558 9.431 1.00 65.00 237 TYR A N 1
ATOM 1871 C CA . TYR A 1 237 ? 1.391 -19.023 8.497 1.00 65.00 237 TYR A CA 1
ATOM 1872 C C . TYR A 1 237 ? 2.134 -17.857 9.135 1.00 65.00 237 TYR A C 1
ATOM 1874 O O . TYR A 1 237 ? 1.579 -16.775 9.314 1.00 65.00 237 TYR A O 1
ATOM 1882 N N . VAL A 1 238 ? 3.398 -18.097 9.465 1.00 62.72 238 VAL A N 1
ATOM 1883 C CA . VAL A 1 238 ? 4.316 -17.078 9.962 1.00 62.72 238 VAL A CA 1
ATOM 1884 C C . VAL A 1 238 ? 5.292 -16.773 8.831 1.00 62.72 238 VAL A C 1
ATOM 1886 O O . VAL A 1 238 ? 6.133 -17.604 8.506 1.00 62.72 238 VAL A O 1
ATOM 1889 N N . PHE A 1 239 ? 5.134 -15.615 8.185 1.00 65.88 239 PHE A N 1
ATOM 1890 C CA . PHE A 1 239 ? 6.024 -15.191 7.098 1.00 65.88 239 PHE A CA 1
ATOM 1891 C C . PHE A 1 239 ? 7.428 -14.859 7.624 1.00 65.88 239 PHE A C 1
ATOM 1893 O O . PHE A 1 239 ? 8.426 -15.250 7.028 1.00 65.88 239 PHE A O 1
ATOM 1900 N N . ASP A 1 240 ? 7.499 -14.171 8.764 1.00 75.69 240 ASP A N 1
ATOM 1901 C CA . ASP A 1 240 ? 8.746 -13.780 9.417 1.00 75.69 240 ASP A CA 1
ATOM 1902 C C . ASP A 1 240 ? 8.699 -14.272 10.867 1.00 75.69 240 ASP A C 1
ATOM 1904 O O . ASP A 1 240 ? 8.116 -13.638 11.753 1.00 75.69 240 ASP A O 1
ATOM 1908 N N . GLY A 1 241 ? 9.233 -15.475 11.092 1.00 65.94 241 GLY A N 1
ATOM 1909 C CA . GLY A 1 241 ? 9.342 -16.049 12.430 1.00 65.94 241 GLY A CA 1
ATOM 1910 C C . GLY A 1 241 ? 10.104 -15.081 13.326 1.00 65.94 241 GLY A C 1
ATOM 1911 O O . GLY A 1 241 ? 11.287 -14.855 13.092 1.00 65.94 241 GLY A O 1
ATOM 1912 N N . ASN A 1 242 ? 9.426 -14.524 14.335 1.00 80.75 242 ASN A N 1
ATOM 1913 C CA . ASN A 1 242 ? 9.939 -13.541 15.307 1.00 80.75 242 ASN A CA 1
ATOM 1914 C C . ASN A 1 242 ? 9.864 -12.060 14.893 1.00 80.75 242 ASN A C 1
ATOM 1916 O O . ASN A 1 242 ? 10.582 -11.230 15.445 1.00 80.75 242 ASN A O 1
ATOM 1920 N N . GLY A 1 243 ? 8.985 -11.693 13.959 1.00 89.00 243 GLY A N 1
ATOM 1921 C CA . GLY A 1 243 ? 8.677 -10.283 13.720 1.00 89.00 243 GLY A CA 1
ATOM 1922 C C . GLY A 1 243 ? 8.089 -9.573 14.952 1.00 89.00 243 GLY A C 1
ATOM 1923 O O . GLY A 1 243 ? 7.201 -10.105 15.614 1.00 89.00 243 GLY A O 1
ATOM 1924 N N . GLU A 1 244 ? 8.560 -8.360 15.250 1.00 92.81 244 GLU A N 1
ATOM 1925 C CA . GLU A 1 244 ? 8.070 -7.531 16.368 1.00 92.81 244 GLU A CA 1
ATOM 1926 C C . GLU A 1 244 ? 6.941 -6.570 15.965 1.00 92.81 244 GLU A C 1
ATOM 1928 O O . GLU A 1 244 ? 6.216 -6.069 16.827 1.00 92.81 244 GLU A O 1
ATOM 1933 N N . CYS A 1 245 ? 6.787 -6.312 14.666 1.00 93.69 245 CYS A N 1
ATOM 1934 C CA . CYS A 1 245 ? 5.762 -5.446 14.093 1.00 93.69 245 CYS A CA 1
ATOM 1935 C C . CYS A 1 245 ? 4.648 -6.283 13.466 1.00 93.69 245 CYS A C 1
ATOM 1937 O O . CYS A 1 245 ? 4.873 -7.431 13.093 1.00 93.69 245 CYS A O 1
ATOM 1939 N N . LEU A 1 246 ? 3.457 -5.708 13.301 1.00 92.00 246 LEU A N 1
ATOM 1940 C CA . LEU A 1 246 ? 2.384 -6.323 12.521 1.00 92.00 246 LEU A CA 1
ATOM 1941 C C . LEU A 1 246 ? 2.252 -5.669 11.145 1.00 92.00 246 LEU A C 1
ATOM 1943 O O . LEU A 1 246 ? 2.275 -4.444 11.018 1.00 92.00 246 LEU A O 1
ATOM 1947 N N . ALA A 1 247 ? 2.038 -6.487 10.120 1.00 94.62 247 ALA A N 1
ATOM 1948 C CA . ALA A 1 247 ? 1.623 -6.043 8.795 1.00 94.62 247 ALA A CA 1
ATOM 1949 C C . ALA A 1 247 ? 0.286 -6.680 8.416 1.00 94.62 247 ALA A C 1
ATOM 1951 O O . ALA A 1 247 ? 0.048 -7.842 8.733 1.00 94.62 247 ALA A O 1
ATOM 1952 N N . LEU A 1 248 ? -0.554 -5.934 7.704 1.00 94.38 248 LEU A N 1
ATOM 1953 C CA . LEU A 1 248 ? -1.669 -6.479 6.938 1.00 94.38 248 LEU A CA 1
ATOM 1954 C C . LEU A 1 248 ? -1.093 -7.103 5.667 1.00 94.38 248 LEU A C 1
ATOM 1956 O O . LEU A 1 248 ? -0.296 -6.467 4.982 1.00 94.38 248 LEU A O 1
ATOM 1960 N N . VAL A 1 249 ? -1.434 -8.358 5.387 1.00 93.69 249 VAL A N 1
ATOM 1961 C CA . VAL A 1 249 ? -0.833 -9.175 4.329 1.00 93.69 249 VAL A CA 1
ATOM 1962 C C . VAL A 1 249 ? -1.922 -9.876 3.527 1.00 93.69 249 VAL A C 1
ATOM 1964 O O . VAL A 1 249 ? -2.695 -10.650 4.088 1.00 93.69 249 VAL A O 1
ATOM 1967 N N . ARG A 1 250 ? -1.927 -9.670 2.208 1.00 93.00 250 ARG A N 1
ATOM 1968 C CA . ARG A 1 250 ? -2.709 -10.464 1.255 1.00 93.00 250 ARG A CA 1
ATOM 1969 C C . ARG A 1 250 ? -1.866 -11.607 0.707 1.00 93.00 250 ARG A C 1
ATOM 1971 O O . ARG A 1 250 ? -0.791 -11.370 0.151 1.00 93.00 250 ARG A O 1
ATOM 1978 N N . VAL A 1 251 ? -2.370 -12.834 0.840 1.00 91.00 251 VAL A N 1
ATOM 1979 C CA . VAL A 1 251 ? -1.786 -14.055 0.266 1.00 91.00 251 VAL A CA 1
ATOM 1980 C C . VAL A 1 251 ? -2.653 -14.494 -0.909 1.00 91.00 251 VAL A C 1
ATOM 1982 O O . VAL A 1 251 ? -3.687 -15.139 -0.720 1.00 91.00 251 VAL A O 1
ATOM 1985 N N . TYR A 1 252 ? -2.242 -14.134 -2.127 1.00 90.25 252 TYR A N 1
ATOM 1986 C CA . TYR A 1 252 ? -3.068 -14.312 -3.330 1.00 90.2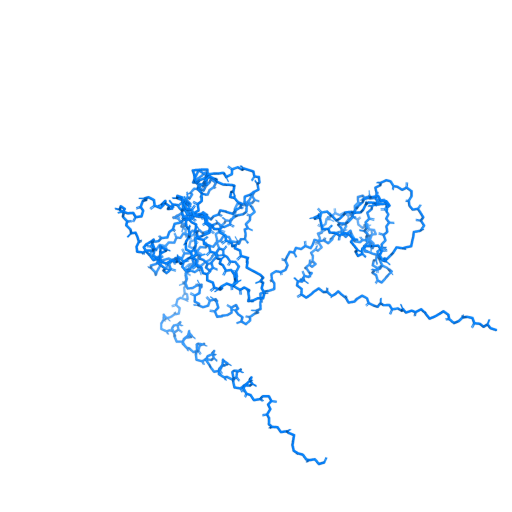5 252 TYR A CA 1
ATOM 1987 C C . TYR A 1 252 ? -3.362 -15.789 -3.613 1.00 90.25 252 TYR A C 1
ATOM 1989 O O . TYR A 1 252 ? -4.525 -16.161 -3.736 1.00 90.25 252 TYR A O 1
ATOM 1997 N N . GLY A 1 253 ? -2.347 -16.658 -3.536 1.00 87.44 253 GLY A N 1
ATOM 1998 C CA . GLY A 1 253 ? -2.511 -18.103 -3.753 1.00 87.44 253 GLY A CA 1
ATOM 1999 C C . GLY A 1 253 ? -3.413 -18.822 -2.736 1.00 87.44 253 GLY A C 1
ATOM 2000 O O . GLY A 1 253 ? -3.783 -19.970 -2.954 1.00 87.44 253 GLY A O 1
ATOM 2001 N N . LEU A 1 254 ? -3.780 -18.171 -1.623 1.00 87.00 254 LEU A N 1
ATOM 2002 C CA . LEU A 1 254 ? -4.739 -18.702 -0.643 1.00 87.00 254 LEU A CA 1
ATOM 2003 C C . LEU A 1 254 ? -6.076 -17.956 -0.645 1.00 87.00 254 LEU A C 1
ATOM 2005 O O . LEU A 1 254 ? -6.964 -18.322 0.125 1.00 87.00 254 LEU A O 1
ATOM 2009 N N . SER A 1 255 ? -6.206 -16.905 -1.460 1.00 89.69 255 SER A N 1
ATOM 2010 C CA . SER A 1 255 ? -7.345 -15.985 -1.453 1.00 89.69 255 SER A CA 1
ATOM 2011 C C . SER A 1 255 ? -7.712 -15.495 -0.046 1.00 89.69 255 SER A C 1
ATOM 2013 O O . SER A 1 255 ? -8.880 -15.493 0.349 1.00 89.69 255 SER A O 1
ATOM 2015 N N . LYS A 1 256 ? -6.694 -15.157 0.759 1.00 89.81 256 LYS A N 1
ATOM 2016 C CA . LYS A 1 256 ? -6.867 -14.771 2.163 1.00 89.81 256 LYS A CA 1
ATOM 2017 C C . LYS A 1 256 ? -6.005 -13.585 2.562 1.00 89.81 256 LYS A C 1
ATOM 2019 O O . LYS A 1 256 ? -4.849 -13.470 2.154 1.00 89.81 256 LYS A O 1
ATOM 2024 N N . ASP A 1 257 ? -6.582 -12.774 3.438 1.00 90.62 257 ASP A N 1
ATOM 2025 C CA . ASP A 1 257 ? -5.913 -11.685 4.131 1.00 90.62 257 ASP A CA 1
ATOM 2026 C C . ASP A 1 257 ? -5.611 -12.093 5.572 1.00 90.62 257 ASP A C 1
ATOM 2028 O O . ASP A 1 257 ? -6.397 -12.777 6.233 1.00 90.62 257 ASP A O 1
ATOM 2032 N N . TYR A 1 258 ? -4.453 -11.671 6.055 1.00 90.19 258 TYR A N 1
ATOM 2033 C CA . TYR A 1 258 ? -3.956 -11.953 7.392 1.00 90.19 258 TYR A CA 1
ATOM 2034 C C . TYR A 1 258 ? -3.347 -10.687 7.969 1.00 90.19 258 TYR A C 1
ATOM 2036 O O . TYR A 1 258 ? -2.859 -9.840 7.226 1.00 90.19 258 TYR A O 1
ATOM 2044 N N . LEU A 1 259 ? -3.274 -10.588 9.292 1.00 89.62 259 LEU A N 1
ATOM 2045 C CA . LEU A 1 259 ? -2.187 -9.811 9.876 1.00 89.62 259 LEU A CA 1
ATOM 2046 C C . LEU A 1 259 ? -1.075 -10.795 10.223 1.00 89.62 259 LEU A C 1
ATOM 2048 O O . LEU A 1 259 ? -1.349 -11.926 10.620 1.00 89.62 259 LEU A O 1
ATOM 2052 N N . MET A 1 260 ? 0.171 -10.403 10.012 1.00 90.31 260 MET A N 1
ATOM 2053 C CA . MET A 1 260 ? 1.318 -11.271 10.251 1.00 90.31 260 MET A CA 1
ATOM 2054 C C . MET A 1 260 ? 2.403 -10.512 11.011 1.00 90.31 260 MET A C 1
ATOM 2056 O O . MET A 1 260 ? 2.597 -9.319 10.751 1.00 90.31 260 MET A O 1
ATOM 2060 N N . PRO A 1 261 ? 3.123 -11.183 11.927 1.00 91.31 261 PRO A N 1
ATOM 2061 C CA . PRO A 1 261 ? 4.341 -10.631 12.490 1.00 91.31 261 PRO A CA 1
ATOM 2062 C C . PRO A 1 261 ? 5.396 -10.475 11.386 1.00 91.31 261 PRO A C 1
ATOM 2064 O O . PRO A 1 261 ? 5.586 -11.363 10.552 1.00 91.31 261 PRO A O 1
ATOM 2067 N N . VAL A 1 262 ? 6.065 -9.326 11.382 1.00 93.06 262 VAL A N 1
ATOM 2068 C CA . VAL A 1 262 ? 7.116 -8.935 10.435 1.00 93.06 262 VAL A CA 1
ATOM 2069 C C . VAL A 1 262 ? 8.251 -8.226 11.171 1.00 93.06 262 VAL A C 1
ATOM 2071 O O . VAL A 1 262 ? 8.027 -7.568 12.194 1.00 93.06 262 VAL A O 1
ATOM 2074 N N . ARG A 1 263 ? 9.484 -8.317 10.664 1.00 95.00 263 ARG A N 1
ATOM 2075 C CA . ARG A 1 263 ? 10.579 -7.468 11.152 1.00 95.00 263 ARG A CA 1
ATOM 2076 C C . ARG A 1 263 ? 10.236 -5.997 10.948 1.00 95.00 263 ARG A C 1
ATOM 2078 O O . ARG A 1 263 ? 9.891 -5.577 9.845 1.00 95.00 263 ARG A O 1
ATOM 2085 N N . CYS A 1 264 ? 10.382 -5.210 12.009 1.00 94.88 264 CYS A N 1
ATOM 2086 C CA . CYS A 1 264 ? 10.191 -3.763 11.955 1.00 94.88 264 CYS A CA 1
ATOM 2087 C C . CYS A 1 264 ? 11.238 -3.076 11.070 1.00 94.88 264 CYS A C 1
ATOM 2089 O O . CYS A 1 264 ? 10.908 -2.129 10.359 1.00 94.88 264 CYS A O 1
ATOM 2091 N N . ASN A 1 265 ? 12.478 -3.576 11.113 1.00 94.38 265 ASN A N 1
ATOM 2092 C CA . ASN A 1 265 ? 13.640 -3.000 10.439 1.00 94.38 265 ASN A CA 1
ATOM 2093 C C . ASN A 1 265 ? 13.841 -3.666 9.074 1.00 94.38 265 ASN A C 1
ATOM 2095 O O . ASN A 1 265 ? 14.618 -4.611 8.932 1.00 94.38 265 ASN A O 1
ATOM 2099 N N . ARG A 1 266 ? 13.083 -3.209 8.082 1.00 92.62 266 ARG A N 1
ATOM 2100 C CA . ARG A 1 266 ? 13.209 -3.606 6.678 1.00 92.62 266 ARG A CA 1
ATOM 2101 C C . ARG A 1 266 ? 12.814 -2.440 5.789 1.00 92.62 266 ARG A C 1
ATOM 2103 O O . ARG A 1 266 ? 12.029 -1.592 6.193 1.00 92.62 266 ARG A O 1
ATOM 2110 N N . THR A 1 267 ? 13.290 -2.437 4.553 1.00 94.38 267 THR A N 1
ATOM 2111 C CA . THR A 1 267 ? 12.847 -1.447 3.569 1.00 94.38 267 THR A CA 1
ATOM 2112 C C . THR A 1 267 ? 11.382 -1.687 3.196 1.00 94.38 267 THR A C 1
ATOM 2114 O O . THR A 1 267 ? 11.012 -2.779 2.743 1.00 94.38 267 THR A O 1
ATOM 2117 N N . TRP A 1 268 ? 10.551 -0.664 3.381 1.00 94.88 268 TRP A N 1
ATOM 2118 C CA . TRP A 1 268 ? 9.125 -0.675 3.071 1.00 94.88 268 TRP A CA 1
ATOM 2119 C C . TRP A 1 268 ? 8.859 0.092 1.780 1.00 94.88 268 TRP A C 1
ATOM 2121 O O . TRP A 1 268 ? 8.916 1.315 1.749 1.00 94.88 268 TRP A O 1
ATOM 2131 N N . LYS A 1 269 ? 8.536 -0.640 0.708 1.00 95.19 269 LYS A N 1
ATOM 2132 C CA . LYS A 1 269 ? 8.168 -0.045 -0.589 1.00 95.19 269 LYS A CA 1
ATOM 2133 C C . LYS A 1 269 ? 6.718 0.424 -0.651 1.00 95.19 269 LYS A C 1
ATOM 2135 O O . LYS A 1 269 ? 6.382 1.219 -1.514 1.00 95.19 269 LYS A O 1
ATOM 2140 N N . HIS A 1 270 ? 5.859 -0.092 0.225 1.00 96.50 270 HIS A N 1
ATOM 2141 C CA . HIS A 1 270 ? 4.456 0.295 0.286 1.00 96.50 270 HIS A CA 1
ATOM 2142 C C . HIS A 1 270 ? 4.100 0.733 1.697 1.00 96.50 270 HIS A C 1
ATOM 2144 O O . HIS A 1 270 ? 4.355 -0.000 2.657 1.00 96.50 270 HIS A O 1
ATOM 2150 N N . LEU A 1 271 ? 3.482 1.905 1.795 1.00 97.12 271 LEU A N 1
ATOM 2151 C CA . LEU A 1 271 ? 2.946 2.444 3.034 1.00 97.12 271 LEU A CA 1
ATOM 2152 C C . LEU A 1 271 ? 1.481 2.801 2.844 1.00 97.12 271 LEU A C 1
ATOM 2154 O O . LEU A 1 271 ? 1.100 3.383 1.831 1.00 97.12 271 LEU A O 1
ATOM 2158 N N . THR A 1 272 ? 0.685 2.500 3.865 1.00 97.94 272 THR A N 1
ATOM 2159 C CA . THR A 1 272 ? -0.684 2.992 3.960 1.00 97.94 272 THR A CA 1
ATOM 2160 C C . THR A 1 272 ? -0.774 3.954 5.136 1.00 97.94 272 THR A C 1
ATOM 2162 O O . THR A 1 272 ? -0.536 3.566 6.283 1.00 97.94 272 THR A O 1
ATOM 2165 N N . CYS A 1 273 ? -1.131 5.202 4.853 1.00 97.81 273 CYS A N 1
ATOM 2166 C CA . CYS A 1 273 ? -1.337 6.236 5.857 1.00 97.81 273 CYS A CA 1
ATOM 2167 C C . CYS A 1 273 ? -2.833 6.553 5.990 1.00 97.81 273 CYS A C 1
ATOM 2169 O O . CYS A 1 273 ? -3.547 6.674 4.993 1.00 97.81 273 CYS A O 1
ATOM 2171 N N . LYS A 1 274 ? -3.300 6.701 7.231 1.00 96.19 274 LYS A N 1
ATOM 2172 C CA . LYS A 1 274 ? -4.676 7.047 7.596 1.00 96.19 274 LYS A CA 1
ATOM 2173 C C . LYS A 1 274 ? -4.711 8.484 8.108 1.00 96.19 274 LYS A C 1
ATOM 2175 O O . LYS A 1 274 ? -4.035 8.804 9.083 1.00 96.19 274 LYS A O 1
ATOM 2180 N N . THR A 1 275 ? -5.488 9.351 7.472 1.00 95.12 275 THR A N 1
ATOM 2181 C CA . THR A 1 275 ? -5.618 10.764 7.860 1.00 95.12 275 THR A CA 1
ATOM 2182 C C . THR A 1 275 ? -7.005 11.036 8.429 1.00 95.12 275 THR A C 1
ATOM 2184 O O . THR A 1 275 ? -8.025 10.816 7.774 1.00 95.12 275 THR A O 1
ATOM 2187 N N . GLY A 1 276 ? -7.049 11.476 9.688 1.00 87.69 276 GLY A N 1
ATOM 2188 C CA . GLY A 1 276 ? -8.293 11.819 10.377 1.00 87.69 276 GLY A CA 1
ATOM 2189 C C . GLY A 1 276 ? -8.828 13.200 9.996 1.00 87.69 276 GLY A C 1
ATOM 2190 O O . GLY A 1 276 ? -8.154 13.988 9.335 1.00 87.69 276 GLY A O 1
ATOM 2191 N N . ASN A 1 277 ? -10.039 13.512 10.471 1.00 63.62 277 ASN A N 1
ATOM 2192 C CA . ASN A 1 277 ? -10.667 14.834 10.349 1.00 63.62 277 ASN A CA 1
ATOM 2193 C C . ASN A 1 277 ? -10.787 15.344 8.910 1.00 63.62 277 ASN A C 1
ATOM 2195 O O . ASN A 1 277 ? -10.667 16.549 8.660 1.00 63.62 277 ASN A O 1
ATOM 2199 N N . TYR A 1 278 ? -11.078 14.449 7.963 1.00 60.19 278 TYR A N 1
ATOM 2200 C CA . TYR A 1 278 ? -11.451 14.882 6.627 1.00 60.19 278 TYR A CA 1
ATOM 2201 C C . TYR A 1 278 ? -12.817 15.564 6.716 1.00 60.19 278 TYR A C 1
ATOM 2203 O O . TYR A 1 278 ? -13.869 14.939 6.603 1.00 60.19 278 TYR A O 1
ATOM 2211 N N . LYS A 1 279 ? -12.821 16.880 6.968 1.00 48.81 279 LYS A N 1
ATOM 2212 C CA . LYS A 1 279 ? -14.022 17.693 6.809 1.00 48.81 279 LYS A CA 1
ATOM 2213 C C . LYS A 1 279 ? -14.391 17.560 5.345 1.00 48.81 279 LYS A C 1
ATOM 2215 O O . LYS A 1 279 ? -13.776 18.213 4.501 1.00 48.81 279 LYS A O 1
ATOM 2220 N N . MET A 1 280 ? -15.377 16.717 5.037 1.00 45.69 280 MET A N 1
ATOM 2221 C CA . MET A 1 280 ? -16.002 16.757 3.728 1.00 45.69 280 MET A CA 1
ATOM 2222 C C . MET A 1 280 ? -16.342 18.225 3.491 1.00 45.69 280 MET A C 1
ATOM 2224 O O . MET A 1 280 ? -17.144 18.805 4.230 1.00 45.69 280 MET A O 1
ATOM 2228 N N . LYS A 1 281 ? -15.709 18.864 2.496 1.00 45.31 281 LYS A N 1
ATOM 2229 C CA . LYS A 1 281 ? -1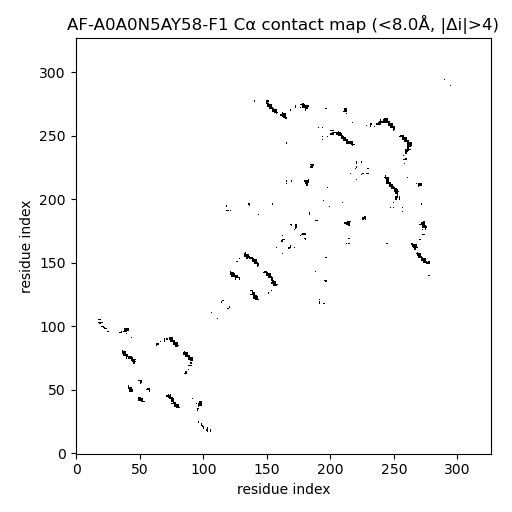6.271 20.088 1.929 1.00 45.31 281 LYS A CA 1
ATOM 2230 C C . LYS A 1 281 ? -17.654 19.645 1.495 1.00 45.31 281 LYS A C 1
ATOM 2232 O O . LYS A 1 281 ? -17.728 18.911 0.516 1.00 45.31 281 LYS A O 1
ATOM 2237 N N . ARG A 1 282 ? -18.692 19.952 2.291 1.00 41.88 282 ARG A N 1
ATOM 2238 C CA . ARG A 1 282 ? -20.073 19.514 2.061 1.00 41.88 282 ARG A CA 1
ATOM 2239 C C . ARG A 1 282 ? -20.375 19.821 0.602 1.00 41.88 282 ARG A C 1
ATOM 2241 O O . ARG A 1 282 ? -20.616 20.975 0.253 1.00 41.88 282 ARG A O 1
ATOM 2248 N N . ARG A 1 283 ? -20.271 18.817 -0.269 1.00 41.62 283 ARG A N 1
ATOM 2249 C CA . ARG A 1 283 ? -20.614 18.970 -1.673 1.00 41.62 283 ARG A CA 1
ATOM 2250 C C . ARG A 1 283 ? -22.125 18.954 -1.697 1.00 41.62 283 ARG A C 1
ATOM 2252 O O . ARG A 1 283 ? -22.720 17.891 -1.705 1.00 41.62 283 ARG A O 1
ATOM 2259 N N . MET A 1 284 ? -22.657 20.174 -1.649 1.00 36.84 284 MET A N 1
ATOM 2260 C CA . MET A 1 284 ? -24.044 20.590 -1.811 1.00 36.84 284 MET A CA 1
ATOM 2261 C C . MET A 1 284 ? -25.054 19.945 -0.844 1.00 36.84 284 MET A C 1
ATOM 2263 O O . MET A 1 284 ? -24.963 18.771 -0.498 1.00 36.84 284 MET A O 1
ATOM 2267 N N . PRO A 1 285 ? -26.052 20.705 -0.365 1.00 38.06 285 PRO A N 1
ATOM 2268 C CA . PRO A 1 285 ? -27.177 20.104 0.330 1.00 38.06 285 PRO A CA 1
ATOM 2269 C C . PRO A 1 285 ? -27.792 19.053 -0.593 1.00 38.06 285 PRO A C 1
ATOM 2271 O O . PRO A 1 285 ? -28.248 19.373 -1.690 1.00 38.06 285 PRO A O 1
ATOM 2274 N N . ILE A 1 286 ? -27.793 17.801 -0.139 1.00 47.16 286 ILE A N 1
ATOM 2275 C CA . ILE A 1 286 ? -28.549 16.716 -0.752 1.00 47.16 286 ILE A CA 1
ATOM 2276 C C . ILE A 1 286 ? -30.029 17.077 -0.567 1.00 47.16 286 ILE A C 1
ATOM 2278 O O . ILE A 1 286 ? -30.677 16.636 0.380 1.00 47.16 286 ILE A O 1
ATOM 2282 N N . LYS A 1 287 ? -30.563 17.937 -1.441 1.00 44.78 287 LYS A N 1
ATOM 2283 C CA . LYS A 1 287 ? -32.002 18.223 -1.520 1.00 44.78 287 LYS A CA 1
ATOM 2284 C C . LYS A 1 287 ? -32.797 17.016 -2.036 1.00 44.78 287 LYS A C 1
ATOM 2286 O O . LYS A 1 287 ? -34.012 17.017 -1.921 1.00 44.78 287 LYS A O 1
ATOM 2291 N N . ASP A 1 288 ? -32.115 15.953 -2.468 1.00 46.69 288 ASP A N 1
ATOM 2292 C CA . ASP A 1 288 ? -32.710 14.699 -2.933 1.00 46.69 288 ASP A CA 1
ATOM 2293 C C . ASP A 1 288 ? -32.295 13.489 -2.085 1.00 46.69 288 ASP A C 1
ATOM 2295 O O . ASP A 1 288 ? -31.951 12.425 -2.609 1.00 46.69 288 ASP A O 1
ATOM 2299 N N . ARG A 1 289 ? -32.361 13.592 -0.748 1.00 47.88 289 ARG A N 1
ATOM 2300 C CA . ARG A 1 289 ? -32.395 12.387 0.098 1.00 47.88 289 ARG A CA 1
ATOM 2301 C C . ARG A 1 289 ? -33.776 11.759 -0.097 1.00 47.88 289 ARG A C 1
ATOM 2303 O O . ARG A 1 289 ? -34.674 11.901 0.727 1.00 47.88 289 ARG A O 1
ATOM 2310 N N . LYS A 1 290 ? -33.962 11.087 -1.238 1.00 53.06 290 LYS A N 1
ATOM 2311 C CA . LYS A 1 290 ? -35.081 10.170 -1.440 1.00 53.06 290 LYS A CA 1
ATOM 2312 C C . LYS A 1 290 ? -35.070 9.197 -0.266 1.00 53.06 290 LYS A C 1
ATOM 2314 O O . LYS A 1 290 ? -34.028 8.629 0.054 1.00 53.06 290 LYS A O 1
ATOM 2319 N N . ASN A 1 291 ? -36.233 9.093 0.374 1.00 57.12 291 ASN A N 1
ATOM 2320 C CA . ASN A 1 291 ? -36.565 8.254 1.522 1.00 57.12 291 ASN A CA 1
ATOM 2321 C C . ASN A 1 291 ? -35.593 7.058 1.694 1.00 57.12 291 ASN A C 1
ATOM 2323 O O . ASN A 1 291 ? -35.505 6.232 0.783 1.00 57.12 291 ASN A O 1
ATOM 2327 N N . PRO A 1 292 ? -34.899 6.911 2.840 1.00 51.78 292 PRO A N 1
ATOM 2328 C CA . PRO A 1 292 ? -34.014 5.774 3.120 1.00 51.78 292 PRO A CA 1
ATOM 2329 C C . PRO A 1 292 ? -34.664 4.400 2.874 1.00 51.78 292 PRO A C 1
ATOM 2331 O O . PRO A 1 292 ? -33.980 3.440 2.514 1.00 51.78 292 PRO A O 1
ATOM 2334 N N . GLN A 1 293 ? -35.993 4.301 2.993 1.00 54.84 293 GLN A N 1
ATOM 2335 C CA . GLN A 1 293 ? -36.740 3.094 2.631 1.00 54.84 293 GLN A CA 1
ATOM 2336 C C . GLN A 1 293 ? -36.717 2.809 1.122 1.00 54.84 293 GLN A C 1
ATOM 2338 O O . GLN A 1 293 ? -36.601 1.653 0.730 1.00 54.84 293 GLN A O 1
ATOM 2343 N N . ALA A 1 294 ? -36.749 3.831 0.263 1.00 51.62 294 ALA A N 1
ATOM 2344 C CA . ALA A 1 294 ? -36.644 3.671 -1.188 1.00 51.62 294 ALA A CA 1
ATOM 2345 C C . ALA A 1 294 ? -35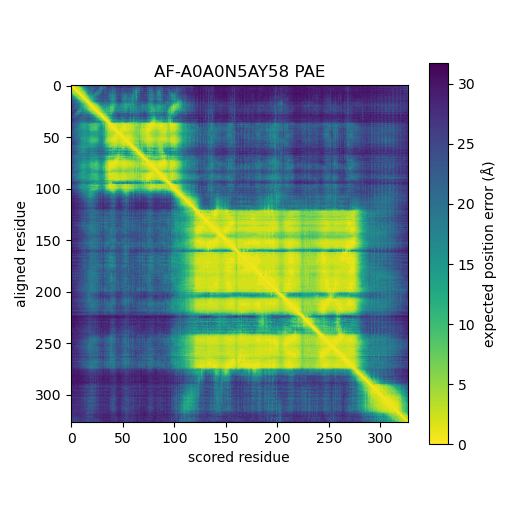.240 3.216 -1.621 1.00 51.62 294 ALA A C 1
ATOM 2347 O O . ALA A 1 294 ? -35.113 2.427 -2.558 1.00 51.62 294 ALA A O 1
ATOM 2348 N N . LEU A 1 295 ? -34.190 3.654 -0.914 1.00 49.00 295 LEU A N 1
ATOM 2349 C CA . LEU A 1 295 ? -32.825 3.175 -1.150 1.00 49.00 295 LEU A CA 1
ATOM 2350 C C . LEU A 1 295 ? -32.671 1.705 -0.718 1.00 49.00 295 LEU A C 1
ATOM 2352 O O . LEU A 1 295 ? -32.145 0.898 -1.483 1.00 49.00 295 LEU A O 1
ATOM 2356 N N . ARG A 1 296 ? -33.216 1.330 0.452 1.00 51.88 296 ARG A N 1
ATOM 2357 C CA . ARG A 1 296 ? -33.285 -0.074 0.907 1.00 51.88 296 ARG A CA 1
ATOM 2358 C C . ARG A 1 296 ? -34.083 -0.963 -0.051 1.00 51.88 296 ARG A C 1
ATOM 2360 O O . ARG A 1 296 ? -33.656 -2.079 -0.333 1.00 51.88 296 ARG A O 1
ATOM 2367 N N . LEU A 1 297 ? -35.205 -0.478 -0.584 1.00 52.81 297 LEU A N 1
ATOM 2368 C CA . LEU A 1 297 ? -36.012 -1.212 -1.566 1.00 52.81 297 LEU A CA 1
ATOM 2369 C C . LEU A 1 297 ? -35.270 -1.385 -2.899 1.00 52.81 297 LEU A C 1
ATOM 2371 O O . LEU A 1 297 ? -35.279 -2.486 -3.447 1.00 52.81 297 LEU A O 1
ATOM 2375 N N . LYS A 1 298 ? -34.554 -0.358 -3.380 1.00 49.56 298 LYS A N 1
ATOM 2376 C CA . LYS A 1 298 ? -33.696 -0.475 -4.572 1.00 49.56 298 LYS A CA 1
ATOM 2377 C C . LYS A 1 298 ? -32.560 -1.479 -4.372 1.00 49.56 298 LYS A C 1
ATOM 2379 O O . LYS A 1 298 ? -32.376 -2.351 -5.220 1.00 49.56 298 LYS A O 1
ATOM 2384 N N . LEU A 1 299 ? -31.858 -1.422 -3.240 1.00 48.09 299 LEU A N 1
ATOM 2385 C CA . LEU A 1 299 ? -30.794 -2.375 -2.898 1.00 48.09 299 LEU A CA 1
ATOM 2386 C C . LEU A 1 299 ? -31.321 -3.817 -2.818 1.00 48.09 299 LEU A C 1
ATOM 2388 O O . LEU A 1 299 ? -30.730 -4.718 -3.411 1.00 48.09 299 LEU A O 1
ATOM 2392 N N . ASN A 1 300 ? -32.477 -4.036 -2.184 1.00 50.25 300 ASN A N 1
ATOM 2393 C CA . ASN A 1 300 ? -33.101 -5.361 -2.109 1.00 50.25 300 ASN A CA 1
ATOM 2394 C C . ASN A 1 300 ? -33.586 -5.873 -3.475 1.00 50.25 300 ASN A C 1
ATOM 2396 O O . ASN A 1 300 ? -33.465 -7.067 -3.755 1.00 50.25 300 ASN A O 1
ATOM 2400 N N . SER A 1 301 ? -34.095 -4.992 -4.343 1.00 52.75 301 SER A N 1
ATOM 2401 C CA . SER A 1 301 ? -34.503 -5.367 -5.702 1.00 52.75 301 SER A CA 1
ATOM 2402 C C . SER A 1 301 ? -33.309 -5.772 -6.574 1.00 52.75 301 SER A C 1
ATOM 2404 O O . SER A 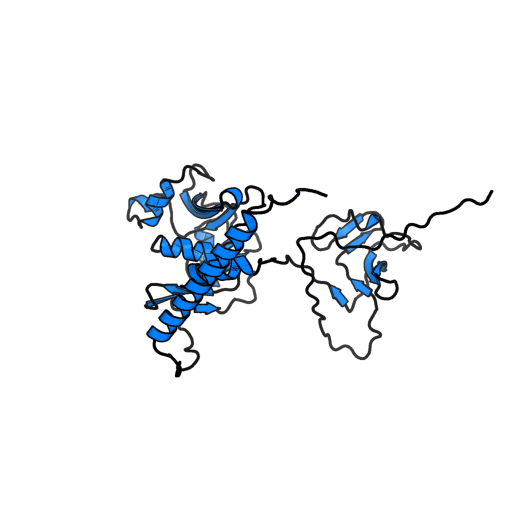1 301 ? -33.364 -6.802 -7.244 1.00 52.75 301 SER A O 1
ATOM 2406 N N . ASN A 1 302 ? -32.182 -5.059 -6.471 1.00 49.34 302 ASN A N 1
ATOM 2407 C CA . ASN A 1 302 ? -30.949 -5.415 -7.174 1.00 49.34 302 ASN A CA 1
ATOM 2408 C C . ASN A 1 302 ? -30.357 -6.733 -6.654 1.00 49.34 302 ASN A C 1
ATOM 2410 O O . ASN A 1 302 ? -29.898 -7.553 -7.446 1.00 49.34 302 ASN A O 1
ATOM 2414 N N . LEU A 1 303 ? -30.448 -6.996 -5.346 1.00 52.97 303 LEU A N 1
ATOM 2415 C CA . LEU A 1 303 ? -29.998 -8.259 -4.755 1.00 52.97 303 LEU A CA 1
ATOM 2416 C C . LEU A 1 303 ? -30.828 -9.464 -5.245 1.00 52.97 303 LEU A C 1
ATOM 2418 O O . LEU A 1 303 ? -30.286 -10.547 -5.466 1.00 52.97 303 LEU A O 1
ATOM 2422 N N . GLN A 1 304 ? -32.138 -9.289 -5.442 1.00 60.47 304 GLN A N 1
ATOM 2423 C CA . GLN A 1 304 ? -33.027 -10.312 -6.015 1.00 60.47 304 GLN A CA 1
ATOM 2424 C C . GLN A 1 304 ? -32.701 -10.594 -7.491 1.00 60.47 304 GLN A C 1
ATOM 2426 O O . GLN A 1 304 ? -32.635 -11.757 -7.895 1.00 60.47 304 GLN A O 1
ATOM 2431 N N . VAL A 1 305 ? -32.438 -9.549 -8.286 1.00 61.56 305 VAL A N 1
ATOM 2432 C CA . VAL A 1 305 ? -32.027 -9.682 -9.696 1.00 61.56 305 VAL A CA 1
ATOM 2433 C C . VAL A 1 305 ? -30.675 -10.396 -9.808 1.00 61.56 305 VAL A C 1
ATOM 2435 O O . VAL A 1 305 ? -30.536 -11.326 -10.601 1.00 61.56 305 VAL A O 1
ATOM 2438 N N . GLN A 1 306 ? -29.708 -10.055 -8.953 1.00 53.09 306 GLN A N 1
ATOM 2439 C CA . GLN A 1 306 ? -28.397 -10.711 -8.926 1.00 53.09 306 GLN A CA 1
ATOM 2440 C C . GLN A 1 306 ? -28.473 -12.182 -8.506 1.00 53.09 306 GLN A C 1
ATOM 2442 O O . GLN A 1 306 ? -27.808 -13.023 -9.109 1.00 53.09 306 GLN A O 1
ATOM 2447 N N . LYS A 1 307 ? -29.323 -12.529 -7.527 1.00 64.56 307 LYS A N 1
ATOM 2448 C CA . LYS A 1 307 ? -29.570 -13.936 -7.170 1.00 64.56 307 LYS A CA 1
ATOM 2449 C C . LYS A 1 307 ? -30.129 -14.718 -8.358 1.00 64.56 307 LYS A C 1
ATOM 2451 O O . LYS A 1 307 ? -29.649 -15.817 -8.621 1.00 64.56 307 LYS A O 1
ATOM 2456 N N . LYS A 1 308 ? -31.086 -14.154 -9.104 1.00 66.44 308 LYS A N 1
ATOM 2457 C CA . LYS A 1 308 ? -31.629 -14.793 -10.315 1.00 66.44 308 LYS A CA 1
ATOM 2458 C C . LYS A 1 308 ? -30.560 -15.005 -11.390 1.00 66.44 308 LYS A C 1
ATOM 2460 O O . LYS A 1 308 ? -30.476 -16.104 -11.928 1.00 66.44 308 LYS A O 1
ATOM 2465 N N . LEU A 1 309 ? -29.714 -14.007 -11.651 1.00 53.31 309 LEU A N 1
ATOM 2466 C CA . LEU A 1 309 ? -28.609 -14.119 -12.612 1.00 53.31 309 LEU A CA 1
ATOM 2467 C C . LEU A 1 309 ? -27.589 -15.189 -12.203 1.00 53.31 309 LEU A C 1
ATOM 2469 O O . LEU A 1 309 ? -27.221 -16.032 -13.017 1.00 53.31 309 LEU A O 1
ATOM 2473 N N . TYR A 1 310 ? -27.195 -15.216 -10.928 1.00 55.31 310 TYR A N 1
ATOM 2474 C CA . TYR A 1 310 ? -26.270 -16.222 -10.405 1.00 55.31 310 TYR A CA 1
ATOM 2475 C C . TYR A 1 310 ? -26.832 -17.647 -10.530 1.00 55.31 310 TYR A C 1
ATOM 2477 O O . TYR A 1 310 ? -26.126 -18.556 -10.965 1.00 55.31 310 TYR A O 1
ATOM 2485 N N . PHE A 1 311 ? -28.114 -17.851 -10.205 1.00 62.59 311 PHE A N 1
ATOM 2486 C CA . PHE A 1 311 ? -28.772 -19.148 -10.397 1.00 62.59 311 PHE A CA 1
ATOM 2487 C C . PHE A 1 311 ? -28.885 -19.535 -11.878 1.00 62.59 311 PHE A C 1
ATOM 2489 O O . PHE A 1 311 ? -28.673 -20.700 -12.208 1.00 62.59 311 PHE A O 1
ATOM 2496 N N . SER A 1 312 ? -29.154 -18.577 -12.769 1.00 60.88 312 SER A N 1
ATOM 2497 C CA . SER A 1 312 ? -29.220 -18.818 -14.215 1.00 60.88 312 SER A CA 1
ATOM 2498 C C . SER A 1 312 ? -27.873 -19.281 -14.777 1.00 60.88 312 SER A C 1
ATOM 2500 O O . SER A 1 312 ? -27.814 -20.289 -15.475 1.00 60.88 312 SER A O 1
ATOM 2502 N N . ILE A 1 313 ? -26.779 -18.605 -14.413 1.00 54.03 313 ILE A N 1
ATOM 2503 C CA . ILE A 1 313 ? -25.420 -18.964 -14.852 1.00 54.03 313 ILE A CA 1
ATOM 2504 C C . ILE A 1 313 ? -25.016 -20.331 -14.285 1.00 54.03 313 ILE A C 1
ATOM 2506 O O . ILE A 1 313 ? -24.537 -21.196 -15.016 1.00 54.03 313 ILE A O 1
ATOM 2510 N N . LYS A 1 314 ? -25.276 -20.575 -12.994 1.00 63.69 314 LYS A N 1
ATOM 2511 C CA . LYS A 1 314 ? -24.959 -21.854 -12.341 1.00 63.69 314 LYS A CA 1
ATOM 2512 C C . LYS A 1 314 ? -25.707 -23.039 -12.962 1.00 63.69 314 LYS A C 1
ATOM 2514 O O . LYS A 1 314 ? -25.153 -24.135 -13.021 1.00 63.69 314 LYS A O 1
ATOM 2519 N N . ASN A 1 315 ? -26.935 -22.827 -13.430 1.00 57.78 315 ASN A N 1
ATOM 2520 C CA . ASN A 1 315 ? -27.711 -23.856 -14.120 1.00 57.78 315 ASN A CA 1
ATOM 2521 C C . ASN A 1 315 ? -27.245 -24.064 -15.569 1.00 57.78 315 ASN A C 1
ATOM 2523 O O . ASN A 1 315 ? -27.228 -25.204 -16.022 1.00 57.78 315 ASN A O 1
ATOM 2527 N N . SER A 1 316 ? -26.788 -23.014 -16.260 1.00 52.53 316 SER A N 1
ATOM 2528 C CA . SER A 1 316 ? -26.213 -23.135 -17.609 1.00 52.53 316 SER A CA 1
ATOM 2529 C C . SER A 1 316 ? -24.889 -23.907 -17.626 1.00 52.53 316 SER A C 1
ATOM 2531 O O . SER A 1 316 ? -24.625 -24.652 -18.561 1.00 52.53 316 SER A O 1
ATOM 2533 N N . ILE A 1 317 ? -24.074 -23.784 -16.573 1.00 58.12 317 ILE A N 1
ATOM 2534 C CA . ILE A 1 317 ? -22.779 -24.483 -16.461 1.00 58.12 317 ILE A CA 1
ATOM 2535 C C . ILE A 1 317 ? -22.952 -25.959 -16.049 1.00 58.12 317 ILE A C 1
ATOM 2537 O O . ILE A 1 317 ? -22.082 -26.786 -16.309 1.00 58.12 317 ILE A O 1
ATOM 2541 N N . ARG A 1 318 ? -24.082 -26.331 -15.429 1.00 50.41 318 ARG A N 1
ATOM 2542 C CA . ARG A 1 318 ? -24.336 -27.709 -14.965 1.00 50.41 318 ARG A CA 1
ATOM 2543 C C . ARG A 1 318 ? -24.903 -28.666 -16.019 1.00 50.41 318 ARG A C 1
ATOM 2545 O O . ARG A 1 318 ? -25.027 -29.840 -15.698 1.00 50.41 318 ARG A O 1
ATOM 2552 N N . ASN A 1 319 ? -25.192 -28.218 -17.243 1.00 48.22 319 ASN A N 1
ATOM 2553 C CA . ASN A 1 319 ? -25.681 -29.086 -18.325 1.00 48.22 319 ASN A CA 1
ATOM 2554 C C . ASN A 1 319 ? -24.906 -28.913 -19.654 1.00 48.22 319 ASN A C 1
ATOM 2556 O O . ASN A 1 319 ? -25.492 -28.461 -20.635 1.00 48.22 319 ASN A O 1
ATOM 2560 N N . PRO A 1 320 ? -23.613 -29.286 -19.754 1.00 47.16 320 PRO A N 1
ATOM 2561 C CA . PRO A 1 320 ? -22.945 -29.361 -21.053 1.00 47.16 320 PRO A CA 1
ATOM 2562 C C . PRO A 1 320 ? -23.101 -30.719 -21.763 1.00 47.16 320 PRO A C 1
ATOM 2564 O O . PRO A 1 320 ? -22.729 -30.832 -22.924 1.00 47.16 320 PRO A O 1
ATOM 2567 N N . PHE A 1 321 ? -23.659 -31.751 -21.121 1.00 50.38 321 PHE A N 1
ATOM 2568 C CA . PHE A 1 321 ? -23.742 -33.093 -21.706 1.00 50.38 321 PHE A CA 1
ATOM 2569 C C . PHE A 1 321 ? -25.100 -33.728 -21.443 1.00 50.38 321 PHE A C 1
ATOM 2571 O O . PHE A 1 321 ? -25.294 -34.282 -20.374 1.00 50.38 321 PHE A O 1
ATOM 2578 N N . TYR A 1 322 ? -26.022 -33.625 -22.400 1.00 48.50 322 TYR A N 1
ATOM 2579 C CA . TYR A 1 322 ? -26.993 -34.666 -22.771 1.00 48.50 322 TYR A CA 1
ATOM 2580 C C . TYR A 1 322 ? -27.783 -34.164 -23.986 1.00 48.50 322 TYR A C 1
ATOM 2582 O O . TYR A 1 322 ? -28.839 -33.557 -23.841 1.00 48.50 322 TYR A O 1
ATOM 2590 N N . ASN A 1 323 ? -27.225 -34.360 -25.183 1.00 44.78 323 ASN A N 1
ATOM 2591 C CA . ASN A 1 323 ? -27.980 -34.764 -26.375 1.00 44.78 323 ASN A CA 1
ATOM 2592 C C . ASN A 1 323 ? -27.034 -34.940 -27.566 1.00 44.78 323 ASN A C 1
ATOM 2594 O O . ASN A 1 323 ? -26.877 -34.063 -28.408 1.00 44.78 323 ASN A O 1
ATOM 2598 N N . THR A 1 324 ? -26.450 -36.127 -27.657 1.00 47.56 324 THR A N 1
ATOM 2599 C CA . THR A 1 324 ? -26.132 -36.735 -28.948 1.00 47.56 324 THR A CA 1
ATOM 2600 C C . THR A 1 324 ? -26.726 -38.127 -28.921 1.00 47.56 324 THR A C 1
ATOM 2602 O O . THR A 1 324 ? -26.079 -39.075 -28.492 1.00 47.56 324 THR A O 1
ATOM 2605 N N . ASN A 1 325 ? -27.985 -38.222 -29.335 1.00 43.22 325 ASN A N 1
ATOM 2606 C CA . ASN A 1 325 ? -28.533 -39.456 -29.859 1.00 43.22 325 ASN A CA 1
ATOM 2607 C C . ASN A 1 325 ? -29.080 -39.172 -31.259 1.00 43.22 325 ASN A C 1
ATOM 2609 O O . ASN A 1 325 ? -30.005 -38.381 -31.426 1.00 43.22 325 ASN A O 1
ATOM 2613 N N . THR A 1 326 ? -28.461 -39.878 -32.206 1.00 46.84 326 THR A N 1
ATOM 2614 C CA . THR A 1 326 ? -29.039 -40.481 -33.414 1.00 46.84 326 THR A CA 1
ATOM 2615 C C . THR A 1 326 ? -29.605 -39.575 -34.506 1.00 46.84 326 THR A C 1
ATOM 2617 O O . THR A 1 326 ? -30.735 -39.103 -34.411 1.00 46.84 326 THR A O 1
ATOM 2620 N N . SER A 1 327 ? -28.880 -39.540 -35.627 1.00 48.12 327 SER A N 1
ATOM 2621 C CA . SER A 1 327 ? -29.287 -40.242 -36.858 1.00 48.12 327 SER A CA 1
ATOM 2622 C C . SER A 1 327 ? -28.055 -40.654 -37.649 1.00 48.12 327 SER A C 1
ATOM 2624 O O . SER A 1 327 ? -27.227 -39.743 -37.882 1.00 48.12 327 SER A O 1
#

Radius of gyration: 27.01 Å; Cα contacts (8 Å, |Δi|>4): 451; chains: 1; bounding box: 63×65×90 Å

Sequence (327 aa):
MADEETNTNQVMMFNNEDYSVNYTEAEGTVGKANTSELIFLGAHGTYNHQSYTDGSSTKYLMQFYDPEKVSSSDICYYLDKTTEGFVRVTECSSQPSFICIGPAYHFPEVKIAFLINKVFAGIIGECFGLSNQIYTWKPVIVEVDNGEFSYCVHDIHVTGAEVTSINDAKVYCRTIFTGELLQFSDEAEVNLLAGIVFEPFDEILPIKFSMRLTNYMVKDLNKNVSYVAQKVLRGKYVFDGNGECLALVRVYGLSKDYLMPVRCNRTWKHLTCKTGNYKMKRRMPIKDRKNPQALRLKLNSNLQVQKKLYFSIKNSIRNPFYNTNTS

Mean predicted aligned error: 17.1 Å

Solvent-accessible surface area (backbone atoms only — not comparable to full-atom values): 20032 Å² total; per-residue (Å²): 141,81,87,82,81,81,82,80,86,76,80,86,70,85,88,54,98,66,63,62,88,68,88,69,86,74,86,70,98,64,80,92,58,82,75,69,56,47,33,36,65,52,34,37,34,35,96,90,49,64,39,32,79,87,72,53,84,52,80,72,65,71,77,66,71,82,72,81,82,77,89,54,80,49,32,28,38,21,39,26,65,84,61,84,58,44,66,44,78,43,68,68,68,95,72,89,46,60,67,74,85,64,90,36,83,82,70,61,72,77,60,47,64,60,50,43,69,70,49,40,77,32,55,79,50,73,44,90,72,63,90,94,57,50,59,78,42,83,29,32,24,38,42,41,82,93,66,77,42,49,30,31,41,41,31,30,46,51,84,76,84,78,29,39,33,59,65,41,42,38,51,47,20,33,71,76,62,69,22,34,36,29,79,69,81,42,62,67,50,46,55,38,47,52,61,67,74,42,80,77,76,48,91,83,52,70,83,44,77,48,65,32,56,38,68,49,43,56,80,52,48,80,78,66,60,46,70,46,60,66,61,33,74,70,54,91,70,68,86,34,84,85,23,50,22,32,23,45,32,41,34,32,61,71,69,43,76,43,53,36,44,28,64,42,75,44,78,51,52,42,47,35,28,38,24,69,79,60,72,70,74,76,79,62,84,74,86,74,74,66,54,72,65,58,53,52,50,51,53,53,52,53,52,52,53,49,52,52,51,53,53,52,53,56,56,60,70,71,62,88,80,89,85,89,77,88,134

pLDDT: mean 72.24, std 21.37, range [23.14, 97.94]

Foldseek 3Di:
DDDDDDDDDDDDDPPDPWFDFDDDQDDDPDPPDPQQQWAFEQWKFAPVDIAGVVRDDPPPVVPLDDDPDPVDGMKTWTQRNVVVGRIDIDHDDDHNHYGDTDGDPPDPPVVCVVLCVLLCPFFDAFDDDDPPFAFPAGKTWGAPPNRPWIKIKTKTFDPDQQQFFPVSLQCCLCVPPVFGFDDDQAPSRLVNVCSGRDDQQDQPDDFDKDKEWGPDFPVCCVPDNRPQVVVQVPDPDAPDVDAGTWIWMDGNNVSDIGIHRDHRGGRDRITMTIGTDPPPPPPDDPPPPPPPVVVVVVVVVVVVVVVVVVVVVVVVVPDPDDDDDDD

Organism: NCBI:txid451379

Secondary structure (DSSP, 8-state):
----------------TT------------TT----SEEEEEEEEETTEEEETT----TTGGGS---S----SSEEEEEETTTTTEEEEEE----S-BPPP-------HHHHHHHHHHHGGGEEEEPPPPTTSEEEEEEEEEEEGGGTEEEEEEEEEPPSS---SHHHHHHHHHHHHSSEES--SSHHHHHHHHHHHSPPPPSSS-S-EEEEEEEEEGGGGGTS--HHHHHHTT-S--SSTT-SEEEEEEEGGGTEEEEEEE-SSS--SEEEEEE--------S--TT---HHHHHHHHHHHHHHHHHHHHHHHHHHT-S-------

Nearest PDB structures (foldseek):
  4xpu-assembly1_A  TM=1.549E-01  e=3.102E+00  Escherichia coli S88